Protein AF-B6IF47-F1 (afdb_monomer_lite)

Foldseek 3Di:
DDDDDDDDDDDDDDDDDDDDDDDDDDDDDDDDDDDDDDDDDDDDDDDDDDDDDDDDDDDDDDDDDDDDDDDDDDDDDDDDDDDDDDDDPVVVVVVVVVVVVVVVVVVVVVVVVVVVVVVVVVVVVVVVVVVVVVVVVVVVVVVVVVVVVVVVVVVVVVVVVVVVVVVVVVVVVVVVVVVVVVVVVVVVVVVVVVVVVVVVVVVVVVVVVVVVVVVVVVVVVVVVVVVVVVVVVVVVVVVVVVVVVVVVVVVVVVVVVVVVVVVVVPDDPQLQAFPVPRHGAAPDDQRFWFALVVPRDTHGNVVLVVQPVVDVQAGADPVPRDGRGADPVCGSVPTDTDCVSHD

Structure (mmCIF, N/CA/C/O backbone):
data_AF-B6IF47-F1
#
_entry.id   AF-B6IF47-F1
#
loop_
_atom_site.group_PDB
_atom_site.id
_atom_site.type_symbol
_atom_site.label_atom_id
_atom_site.label_alt_id
_atom_site.label_comp_id
_atom_site.label_asym_id
_atom_site.label_entity_id
_atom_site.label_seq_id
_atom_site.pdbx_PDB_ins_code
_atom_site.Cartn_x
_atom_site.Cartn_y
_atom_site.Cartn_z
_atom_site.occupancy
_atom_site.B_iso_or_equiv
_atom_site.auth_seq_id
_atom_site.auth_comp_id
_atom_site.auth_asym_id
_atom_site.auth_atom_id
_atom_site.pdbx_PDB_model_num
ATOM 1 N N . MET A 1 1 ? 48.044 26.653 37.318 1.00 39.12 1 MET A N 1
ATOM 2 C CA . MET A 1 1 ? 49.184 25.997 36.661 1.00 39.12 1 MET A CA 1
ATOM 3 C C . MET A 1 1 ? 49.222 24.564 37.139 1.00 39.12 1 MET A C 1
ATOM 5 O O . MET A 1 1 ? 48.978 24.328 38.313 1.00 39.12 1 MET A O 1
ATOM 9 N N . ASP A 1 2 ? 49.486 23.691 36.178 1.00 39.22 2 ASP A N 1
ATOM 10 C CA . ASP A 1 2 ? 49.939 22.307 36.291 1.00 39.22 2 ASP A CA 1
ATOM 11 C C . ASP A 1 2 ? 48.921 21.180 36.505 1.00 39.22 2 ASP A C 1
ATOM 13 O O . ASP A 1 2 ? 48.351 20.939 37.565 1.00 39.22 2 ASP A O 1
ATOM 17 N N . ALA A 1 3 ? 48.749 20.491 35.376 1.00 45.12 3 ALA A N 1
ATOM 18 C CA . ALA A 1 3 ? 48.206 19.168 35.162 1.00 45.12 3 ALA A CA 1
ATOM 19 C C . ALA A 1 3 ? 49.216 18.067 35.520 1.00 45.12 3 ALA A C 1
ATOM 21 O O . ALA A 1 3 ? 50.414 18.343 35.570 1.00 45.12 3 ALA A O 1
ATOM 22 N N . ARG A 1 4 ? 48.695 16.828 35.598 1.00 45.16 4 ARG A N 1
ATOM 23 C CA . ARG A 1 4 ? 49.310 15.483 35.435 1.00 45.16 4 ARG A CA 1
ATOM 24 C C . ARG A 1 4 ? 48.876 14.585 36.596 1.00 45.16 4 ARG A C 1
ATOM 26 O O . ARG A 1 4 ? 48.725 15.070 37.702 1.00 45.16 4 ARG A O 1
ATOM 33 N N . GLU A 1 5 ? 48.663 13.284 36.483 1.00 47.59 5 GLU A N 1
ATOM 34 C CA . GLU A 1 5 ? 48.773 12.262 35.438 1.00 47.59 5 GLU A CA 1
ATOM 35 C C . GLU A 1 5 ? 48.469 10.973 36.210 1.00 47.59 5 GLU A C 1
ATOM 37 O O . GLU A 1 5 ? 49.056 10.798 37.269 1.00 47.59 5 GLU A O 1
ATOM 42 N N . GLU A 1 6 ? 47.581 10.081 35.762 1.00 50.09 6 GLU A N 1
ATOM 43 C CA . GLU A 1 6 ? 47.666 8.683 36.214 1.00 50.09 6 GLU A CA 1
ATOM 44 C C . GLU A 1 6 ? 46.945 7.726 35.258 1.00 50.09 6 GLU A C 1
ATOM 46 O O . GLU A 1 6 ? 45.719 7.651 35.172 1.00 50.09 6 GLU A O 1
ATOM 51 N N . ARG A 1 7 ? 47.774 6.987 34.516 1.00 47.91 7 ARG A N 1
ATOM 52 C CA . ARG A 1 7 ? 47.440 5.754 33.806 1.00 47.91 7 ARG A CA 1
ATOM 53 C C . ARG A 1 7 ? 47.282 4.627 34.831 1.00 47.91 7 ARG A C 1
ATOM 55 O O . ARG A 1 7 ? 48.113 4.499 35.726 1.00 47.91 7 ARG A O 1
ATOM 62 N N . ARG A 1 8 ? 46.299 3.743 34.647 1.00 55.38 8 ARG A N 1
ATOM 63 C CA . ARG A 1 8 ? 46.311 2.403 35.256 1.00 55.38 8 ARG A CA 1
ATOM 64 C C . ARG A 1 8 ? 45.999 1.331 34.224 1.00 55.38 8 ARG A C 1
ATOM 66 O O . ARG A 1 8 ? 44.852 1.136 33.835 1.00 55.38 8 ARG A O 1
ATOM 73 N N . ASP A 1 9 ? 47.058 0.621 33.860 1.00 45.44 9 ASP A N 1
ATOM 74 C CA . ASP A 1 9 ? 47.038 -0.736 33.333 1.00 45.44 9 ASP A CA 1
ATOM 75 C C . ASP A 1 9 ? 46.436 -1.705 34.361 1.00 45.44 9 ASP A C 1
ATOM 77 O O . ASP A 1 9 ? 46.831 -1.697 35.530 1.00 45.44 9 ASP A O 1
ATOM 81 N N . ARG A 1 10 ? 45.552 -2.606 33.916 1.00 51.00 10 ARG A N 1
ATOM 82 C CA . ARG A 1 10 ? 45.395 -3.939 34.519 1.00 51.00 10 ARG A CA 1
ATOM 83 C C . ARG A 1 10 ? 45.115 -4.984 33.447 1.00 51.00 10 ARG A C 1
ATOM 85 O O . ARG A 1 10 ? 44.015 -5.106 32.920 1.00 51.00 10 ARG A O 1
ATOM 92 N N . SER A 1 11 ? 46.161 -5.747 33.177 1.00 43.97 11 SER A N 1
ATOM 93 C CA . SER A 1 11 ? 46.198 -6.969 32.387 1.00 43.97 11 SER A CA 1
ATOM 94 C C . SER A 1 11 ? 45.887 -8.191 33.260 1.00 43.97 11 SER A C 1
ATOM 96 O O . SER A 1 11 ? 46.286 -8.215 34.424 1.00 43.97 11 SER A O 1
ATOM 98 N N . ARG A 1 12 ? 45.357 -9.242 32.605 1.00 43.75 12 ARG A N 1
ATOM 99 C CA . ARG A 1 12 ? 45.337 -10.676 32.997 1.00 43.75 12 ARG A CA 1
ATOM 100 C C . ARG A 1 12 ? 44.365 -11.030 34.131 1.00 43.75 12 ARG A C 1
ATOM 102 O O . ARG A 1 12 ? 44.253 -10.303 35.101 1.00 43.75 12 ARG A O 1
ATOM 109 N N . SER A 1 13 ? 43.647 -12.149 34.154 1.00 41.50 13 SER A N 1
ATOM 110 C CA . SER A 1 13 ? 43.505 -13.410 33.388 1.00 41.50 13 SER A CA 1
ATOM 111 C C . SER A 1 13 ? 42.411 -14.182 34.184 1.00 41.50 13 SER A C 1
ATOM 113 O O . SER A 1 13 ? 42.261 -13.901 35.367 1.00 41.50 13 SER A O 1
ATOM 115 N N . ASN A 1 14 ? 41.605 -15.141 33.730 1.00 39.53 14 ASN A N 1
ATOM 116 C CA . ASN A 1 14 ? 41.878 -16.315 32.914 1.00 39.53 14 ASN A CA 1
ATOM 117 C C . ASN A 1 14 ? 40.563 -17.140 32.808 1.00 39.53 14 ASN A C 1
ATOM 119 O O . ASN A 1 14 ? 39.857 -17.202 33.810 1.00 39.53 14 ASN A O 1
ATOM 123 N N . SER A 1 15 ? 40.349 -17.845 31.678 1.00 38.22 15 SER A N 1
ATOM 124 C CA . SER A 1 15 ? 39.662 -19.165 31.507 1.00 38.22 15 SER A CA 1
ATOM 125 C C . SER A 1 15 ? 38.201 -19.363 32.003 1.00 38.22 15 SER A C 1
ATOM 127 O O . SER A 1 15 ? 37.848 -18.944 33.088 1.00 38.22 15 SER A O 1
ATOM 129 N N . SER A 1 16 ? 37.272 -20.051 31.322 1.00 40.72 16 SER A N 1
ATOM 130 C CA . SER A 1 16 ? 37.361 -21.118 30.308 1.00 40.72 16 SER A CA 1
ATOM 131 C C . SER A 1 16 ? 35.978 -21.439 29.692 1.00 40.72 16 SER A C 1
ATOM 133 O O . SER A 1 16 ? 34.982 -21.475 30.402 1.00 40.72 16 SER A O 1
ATOM 135 N N . ALA A 1 17 ? 35.996 -21.742 28.387 1.00 39.06 17 ALA A N 1
ATOM 136 C CA . ALA A 1 17 ? 35.256 -22.772 27.635 1.00 39.06 17 ALA A CA 1
ATOM 137 C C . ALA A 1 17 ? 33.734 -22.992 27.827 1.00 39.06 17 ALA A C 1
ATOM 139 O O . ALA A 1 17 ? 33.287 -23.554 28.819 1.00 39.06 17 ALA A O 1
ATOM 140 N N . SER A 1 18 ? 32.968 -22.789 26.747 1.00 43.28 18 SER A N 1
ATOM 141 C CA . SER A 1 18 ? 32.179 -23.874 26.132 1.00 43.28 18 SER A CA 1
ATOM 142 C C . SER A 1 18 ? 31.770 -23.519 24.698 1.00 43.28 18 SER A C 1
ATOM 144 O O . SER A 1 18 ? 31.431 -22.387 24.364 1.00 43.28 18 SER A O 1
ATOM 146 N N . SER A 1 19 ? 31.907 -24.518 23.838 1.00 40.78 19 SER A N 1
ATOM 147 C CA . SER A 1 19 ? 31.725 -24.531 22.394 1.00 40.78 19 SER A CA 1
ATOM 148 C C . SER A 1 19 ? 30.273 -24.850 22.027 1.00 40.78 19 SER A C 1
ATOM 150 O O . SER A 1 19 ? 29.745 -25.882 22.431 1.00 40.78 19 SER A O 1
ATOM 152 N N . GLY A 1 20 ? 29.646 -24.005 21.205 1.00 41.88 20 GLY A N 1
ATOM 153 C CA . GLY A 1 20 ? 28.340 -24.257 20.588 1.00 41.88 20 GLY A CA 1
ATOM 154 C C . GLY A 1 20 ? 28.419 -24.036 19.078 1.00 41.88 20 GLY A C 1
ATOM 155 O O . GLY A 1 20 ? 28.712 -22.933 18.628 1.00 41.88 20 GLY A O 1
ATOM 156 N N . ARG A 1 21 ? 28.218 -25.112 18.309 1.00 50.25 21 ARG A N 1
ATOM 157 C CA . ARG A 1 21 ? 28.203 -25.144 16.836 1.00 50.25 21 ARG A CA 1
ATOM 158 C C . ARG A 1 21 ? 27.038 -24.322 16.247 1.00 50.25 21 ARG A C 1
ATOM 160 O O . ARG A 1 21 ? 25.964 -24.319 16.845 1.00 50.25 21 ARG A O 1
ATOM 167 N N . PRO A 1 22 ? 27.195 -23.735 15.045 1.00 53.16 22 PRO A N 1
ATOM 168 C CA . PRO A 1 22 ? 26.087 -23.171 14.281 1.00 53.16 22 PRO A CA 1
ATOM 169 C C . PRO A 1 22 ? 25.309 -24.273 13.543 1.00 53.16 22 PRO A C 1
ATOM 171 O O . PRO A 1 22 ? 25.897 -25.143 12.898 1.00 53.16 22 PRO A O 1
ATOM 174 N N . GLY A 1 23 ? 23.982 -24.242 13.677 1.00 44.78 23 GLY A N 1
ATOM 175 C CA . GLY A 1 23 ? 23.053 -25.153 13.014 1.00 44.78 23 GLY A CA 1
ATOM 176 C C . GLY A 1 23 ? 22.900 -24.834 11.528 1.00 44.78 23 GLY A C 1
ATOM 177 O O . GLY A 1 23 ? 22.651 -23.690 11.151 1.00 44.78 23 GLY A O 1
ATOM 178 N N . ALA A 1 24 ? 23.060 -25.875 10.716 1.00 38.88 24 ALA A N 1
ATOM 179 C CA . ALA A 1 24 ? 22.684 -25.930 9.315 1.00 38.88 24 ALA A CA 1
ATOM 180 C C . ALA A 1 24 ? 21.152 -25.908 9.182 1.00 38.88 24 ALA A C 1
ATOM 182 O O . ALA A 1 24 ? 20.464 -26.593 9.938 1.00 38.88 24 ALA A O 1
ATOM 183 N N . TYR A 1 25 ? 20.637 -25.150 8.215 1.00 52.34 25 TYR A N 1
ATOM 184 C CA . TYR A 1 25 ? 19.272 -25.313 7.727 1.00 52.34 25 TYR A CA 1
ATOM 185 C C . TYR A 1 25 ? 19.336 -25.851 6.304 1.00 52.34 25 TYR A C 1
ATOM 187 O O . TYR A 1 25 ? 19.780 -25.173 5.377 1.00 52.34 25 TYR A O 1
ATOM 195 N N . ASP A 1 26 ? 18.928 -27.110 6.200 1.00 43.94 26 ASP A N 1
ATOM 196 C CA . ASP A 1 26 ? 18.702 -27.865 4.981 1.00 43.94 26 ASP A CA 1
ATOM 197 C C . ASP A 1 26 ? 17.613 -27.221 4.112 1.00 43.94 26 ASP A C 1
ATOM 199 O O . ASP A 1 26 ? 16.553 -26.818 4.594 1.00 43.94 26 ASP A O 1
ATOM 203 N N . SER A 1 27 ? 17.864 -27.183 2.804 1.00 52.25 27 SER A N 1
ATOM 204 C CA . SER A 1 27 ? 16.819 -27.041 1.786 1.00 52.25 27 SER A CA 1
ATOM 205 C C . SER A 1 27 ? 16.178 -28.403 1.506 1.00 52.25 27 SER A C 1
ATOM 207 O O . SER A 1 27 ? 16.899 -29.398 1.437 1.00 52.25 27 SER A O 1
ATOM 209 N N . PRO A 1 28 ? 14.864 -28.457 1.233 1.00 62.78 28 PRO A N 1
ATOM 210 C CA . PRO A 1 28 ? 14.323 -29.514 0.374 1.00 62.78 28 PRO A CA 1
ATOM 211 C C . PRO A 1 28 ? 13.304 -28.936 -0.652 1.00 62.78 28 PRO A C 1
ATOM 213 O O . PRO A 1 28 ? 13.087 -27.726 -0.688 1.00 62.78 28 PRO A O 1
ATOM 216 N N . PRO A 1 29 ? 12.751 -29.728 -1.590 1.00 55.75 29 PRO A N 1
ATOM 217 C CA . PRO A 1 29 ? 13.211 -29.764 -2.973 1.00 55.75 29 PRO A CA 1
ATOM 218 C C . PRO A 1 29 ? 12.171 -29.226 -3.971 1.00 55.75 29 PRO A C 1
ATOM 220 O O . PRO A 1 29 ? 10.980 -29.109 -3.687 1.00 55.75 29 PRO A O 1
ATOM 223 N N . ARG A 1 30 ? 12.642 -28.981 -5.201 1.00 47.00 30 ARG A N 1
ATOM 224 C CA . ARG A 1 30 ? 11.807 -28.845 -6.402 1.00 47.00 30 ARG A CA 1
ATOM 225 C C . ARG A 1 30 ? 10.907 -30.074 -6.554 1.00 47.00 30 ARG A C 1
ATOM 227 O O . ARG A 1 30 ? 11.407 -31.195 -6.585 1.00 47.00 30 ARG A O 1
ATOM 234 N N . SER A 1 31 ? 9.608 -29.847 -6.724 1.00 46.56 31 SER A N 1
ATOM 235 C CA . SER A 1 31 ? 8.683 -30.841 -7.265 1.00 46.56 31 SER A CA 1
ATOM 236 C C . SER A 1 31 ? 8.135 -30.352 -8.601 1.00 46.56 31 SER A C 1
ATOM 238 O O . SER A 1 31 ? 7.692 -29.215 -8.749 1.00 46.56 31 SER A O 1
ATOM 240 N N . HIS A 1 32 ? 8.265 -31.250 -9.571 1.00 38.03 32 HIS A N 1
ATOM 241 C CA . HIS A 1 32 ? 7.652 -31.236 -10.885 1.00 38.03 32 HIS A CA 1
ATOM 242 C C . HIS A 1 32 ? 6.134 -31.072 -10.787 1.00 38.03 32 HIS A C 1
ATOM 244 O O . HIS A 1 32 ? 5.487 -31.778 -10.014 1.00 38.03 32 HIS A O 1
ATOM 250 N N . VAL A 1 33 ? 5.573 -30.243 -11.664 1.00 44.03 33 VAL A N 1
ATOM 251 C CA . VAL A 1 33 ? 4.218 -30.447 -12.174 1.00 44.03 33 VAL A CA 1
ATOM 252 C C . VAL A 1 33 ? 4.335 -30.503 -13.689 1.00 44.03 33 VAL A C 1
ATOM 254 O O . VAL A 1 33 ? 4.783 -29.551 -14.322 1.00 44.03 33 VAL A O 1
ATOM 257 N N . ASN A 1 34 ? 4.001 -31.674 -14.220 1.00 35.72 34 ASN A N 1
ATOM 258 C CA . ASN A 1 34 ? 3.755 -31.914 -15.630 1.00 35.72 34 ASN A CA 1
ATOM 259 C C . ASN A 1 34 ? 2.401 -31.302 -15.998 1.00 35.72 34 ASN A C 1
ATOM 261 O O . ASN A 1 34 ? 1.418 -31.518 -15.288 1.00 35.72 34 ASN A O 1
ATOM 265 N N . SER A 1 35 ? 2.342 -30.637 -17.141 1.00 42.06 35 SER A N 1
ATOM 266 C CA . SER A 1 35 ? 1.140 -30.595 -17.967 1.00 42.06 35 SER A CA 1
ATOM 267 C C . SER A 1 35 ? 1.607 -30.643 -19.416 1.00 42.06 35 SER A C 1
ATOM 269 O O . SER A 1 35 ? 2.241 -29.709 -19.906 1.00 42.06 35 SER A O 1
ATOM 271 N N . GLU A 1 36 ? 1.390 -31.813 -20.002 1.00 37.44 36 GLU A N 1
ATOM 272 C CA . GLU A 1 36 ? 1.471 -32.125 -21.423 1.00 37.44 36 GLU A CA 1
ATOM 273 C C . GLU A 1 36 ? 0.338 -31.410 -22.187 1.00 37.44 36 GLU A C 1
ATOM 275 O O . GLU A 1 36 ? -0.661 -31.021 -21.578 1.00 37.44 36 GLU A O 1
ATOM 280 N N . ASP A 1 37 ? 0.528 -31.316 -23.509 1.00 37.12 37 ASP A N 1
ATOM 281 C CA . ASP A 1 37 ? -0.451 -31.023 -24.571 1.00 37.12 37 ASP A CA 1
ATOM 282 C C . ASP A 1 37 ? -0.951 -29.558 -24.634 1.00 37.12 37 ASP A C 1
ATOM 284 O O . ASP A 1 37 ? -1.463 -29.005 -23.673 1.00 37.12 37 ASP A O 1
ATOM 288 N N . GLU A 1 38 ? -0.779 -28.794 -25.718 1.00 42.50 38 GLU A N 1
ATOM 289 C CA . GLU A 1 38 ? -1.167 -29.105 -27.094 1.00 42.50 38 GLU A CA 1
ATOM 290 C C . GLU A 1 38 ? -0.183 -28.558 -28.143 1.00 42.50 38 GLU A C 1
ATOM 292 O O . GLU A 1 38 ? 0.418 -27.490 -28.014 1.00 42.50 38 GLU A O 1
ATOM 297 N N . ALA A 1 39 ? -0.056 -29.335 -29.214 1.00 38.78 39 ALA A N 1
ATOM 298 C CA . ALA A 1 39 ? 0.722 -29.057 -30.402 1.00 38.78 39 ALA A CA 1
ATOM 299 C C . ALA A 1 39 ? -0.162 -28.437 -31.492 1.00 38.78 39 ALA A C 1
ATOM 301 O O . ALA A 1 39 ? -1.140 -29.062 -31.882 1.00 38.78 39 ALA A O 1
ATOM 302 N N . GLU A 1 40 ? 0.253 -27.313 -32.082 1.00 48.56 40 GLU A N 1
ATOM 303 C CA . GLU A 1 40 ? -0.153 -26.925 -33.441 1.00 48.56 40 GLU A CA 1
ATOM 304 C C . GLU A 1 40 ? 1.047 -26.374 -34.231 1.00 48.56 40 GLU A C 1
ATOM 306 O O . GLU A 1 40 ? 1.391 -25.198 -34.228 1.00 48.56 40 GLU A O 1
ATOM 311 N N . ASN A 1 41 ? 1.729 -27.330 -34.856 1.00 40.19 41 ASN A N 1
ATOM 312 C CA . ASN A 1 41 ? 2.233 -27.331 -36.230 1.00 40.19 41 ASN A CA 1
ATOM 313 C C . ASN A 1 41 ? 1.848 -26.109 -37.102 1.00 40.19 41 ASN A C 1
ATOM 315 O O . ASN A 1 41 ? 0.715 -26.024 -37.566 1.00 40.19 41 ASN A O 1
ATOM 319 N N . TYR A 1 42 ? 2.828 -25.283 -37.475 1.00 44.50 42 TYR A N 1
ATOM 320 C CA . TYR A 1 42 ? 2.863 -24.650 -38.798 1.00 44.50 42 TYR A CA 1
ATOM 321 C C . TYR A 1 42 ? 4.282 -24.745 -39.362 1.00 44.50 42 TYR A C 1
ATOM 323 O O . TYR A 1 42 ? 5.229 -24.157 -38.846 1.00 44.50 42 TYR A O 1
ATOM 331 N N . ARG A 1 43 ? 4.392 -25.575 -40.401 1.00 43.28 43 ARG A N 1
ATOM 332 C CA . ARG A 1 43 ? 5.504 -25.646 -41.346 1.00 43.28 43 ARG A CA 1
ATOM 333 C C . ARG A 1 43 ? 5.401 -24.441 -42.274 1.00 43.28 43 ARG A C 1
ATOM 335 O O . ARG A 1 43 ? 4.301 -24.171 -42.753 1.00 43.28 43 ARG A O 1
ATOM 342 N N . ASP A 1 44 ? 6.521 -23.800 -42.571 1.00 50.50 44 ASP A N 1
ATOM 343 C CA . ASP A 1 44 ? 6.669 -23.058 -43.820 1.00 50.50 44 ASP A CA 1
ATOM 344 C C . ASP A 1 44 ? 8.117 -23.197 -44.298 1.00 50.50 44 ASP A C 1
ATOM 346 O O . ASP A 1 44 ? 9.028 -22.497 -43.854 1.00 50.50 44 ASP A O 1
ATOM 350 N N . ASP A 1 45 ? 8.312 -24.215 -45.134 1.00 41.84 45 ASP A N 1
ATOM 351 C CA . ASP A 1 45 ? 9.528 -24.472 -45.890 1.00 41.84 45 ASP A CA 1
ATOM 352 C C . ASP A 1 45 ? 9.440 -23.631 -47.173 1.00 41.84 45 ASP A C 1
ATOM 354 O O . ASP A 1 45 ? 8.738 -23.983 -48.120 1.00 41.84 45 ASP A O 1
ATOM 358 N N . GLY A 1 46 ? 10.119 -22.484 -47.174 1.00 44.97 46 GLY A N 1
ATOM 359 C CA . GLY A 1 46 ? 10.234 -21.577 -48.316 1.00 44.97 46 GLY A CA 1
ATOM 360 C C . GLY A 1 46 ? 11.616 -21.658 -48.953 1.00 44.97 46 GLY A C 1
ATOM 361 O O . GLY A 1 46 ? 12.439 -20.764 -48.783 1.00 44.97 46 GLY A O 1
ATOM 362 N N . GLU A 1 47 ? 11.851 -22.761 -49.654 1.00 42.44 47 GLU A N 1
ATOM 363 C CA . GLU A 1 47 ? 12.945 -23.005 -50.593 1.00 42.44 47 GLU A CA 1
ATOM 364 C C . GLU A 1 47 ? 12.874 -21.960 -51.727 1.00 42.44 47 GLU A C 1
ATOM 366 O O . GLU A 1 47 ? 11.845 -21.826 -52.392 1.00 42.44 47 GLU A O 1
ATOM 371 N N . TYR A 1 48 ? 13.939 -21.182 -51.938 1.00 51.62 48 TYR A N 1
ATOM 372 C CA . TYR A 1 48 ? 14.089 -20.357 -53.140 1.00 51.62 48 TYR A CA 1
ATOM 373 C C . TYR A 1 48 ? 15.479 -20.587 -53.723 1.00 51.62 48 TYR A C 1
ATOM 375 O O . TYR A 1 48 ? 16.434 -19.857 -53.452 1.00 51.62 48 TYR A O 1
ATOM 383 N N . ASP A 1 49 ? 15.563 -21.647 -54.521 1.00 40.59 49 ASP A N 1
ATOM 384 C CA . ASP A 1 49 ? 16.539 -21.759 -55.589 1.00 40.59 49 ASP A CA 1
ATOM 385 C C . ASP A 1 49 ? 16.236 -20.681 -56.637 1.00 40.59 49 ASP A C 1
ATOM 387 O O . ASP A 1 49 ? 15.099 -20.479 -57.075 1.00 40.59 49 ASP A O 1
ATOM 391 N N . SER A 1 50 ? 17.265 -19.955 -57.051 1.00 55.53 50 SER A N 1
ATOM 392 C CA . SER A 1 50 ? 17.234 -19.231 -58.314 1.00 55.53 50 SER A CA 1
ATOM 393 C C . SER A 1 50 ? 18.556 -19.441 -59.013 1.00 55.53 50 SER A C 1
ATOM 395 O O . SER A 1 50 ? 19.573 -18.821 -58.697 1.00 55.53 50 SER A O 1
ATOM 397 N N . ASP A 1 51 ? 18.468 -20.364 -59.963 1.00 37.72 51 ASP A N 1
ATOM 398 C CA . ASP A 1 51 ? 19.352 -20.541 -61.093 1.00 37.72 51 ASP A CA 1
ATOM 399 C C . ASP A 1 51 ? 19.656 -19.199 -61.768 1.00 37.72 51 ASP A C 1
ATOM 401 O O . ASP A 1 51 ? 18.784 -18.350 -61.978 1.00 37.72 51 ASP A O 1
ATOM 405 N N . GLY A 1 52 ? 20.919 -19.032 -62.132 1.00 40.72 52 GLY A N 1
ATOM 406 C CA . GLY A 1 52 ? 21.427 -17.866 -62.835 1.00 40.72 52 GLY A CA 1
ATOM 407 C C . GLY A 1 52 ? 22.703 -18.214 -63.581 1.00 40.72 52 GLY A C 1
ATOM 408 O O . GLY A 1 52 ? 23.742 -17.603 -63.349 1.00 40.72 52 GLY A O 1
ATOM 409 N N . ASP A 1 53 ? 22.612 -19.229 -64.440 1.00 38.03 53 ASP A N 1
ATOM 410 C CA . ASP A 1 53 ? 23.541 -19.478 -65.537 1.00 38.03 53 ASP A CA 1
ATOM 411 C C . ASP A 1 53 ? 23.644 -18.235 -66.427 1.00 38.03 53 ASP A C 1
ATOM 413 O O . ASP A 1 53 ? 22.631 -17.778 -66.959 1.00 38.03 53 ASP A O 1
ATOM 417 N N . THR A 1 54 ? 24.851 -17.716 -66.669 1.00 45.88 54 THR A N 1
ATOM 418 C CA . THR A 1 54 ? 25.176 -17.085 -67.960 1.00 45.88 54 THR A CA 1
ATOM 419 C C . THR A 1 54 ? 26.693 -17.110 -68.210 1.00 45.88 54 THR A C 1
ATOM 421 O O . THR A 1 54 ? 27.448 -16.389 -67.565 1.00 45.88 54 THR A O 1
ATOM 424 N N . GLU A 1 55 ? 27.096 -18.001 -69.128 1.00 43.53 55 GLU A N 1
ATOM 425 C CA . GLU A 1 55 ? 28.075 -17.801 -70.222 1.00 43.53 55 GLU A CA 1
ATOM 426 C C . GLU A 1 55 ? 29.474 -17.284 -69.809 1.00 43.53 55 GLU A C 1
ATOM 428 O O . GLU A 1 55 ? 29.679 -16.117 -69.504 1.00 43.53 55 GLU A O 1
ATOM 433 N N . VAL A 1 56 ? 30.506 -18.126 -69.661 1.00 41.91 56 VAL A N 1
ATOM 434 C CA . VAL A 1 56 ? 31.316 -18.766 -70.725 1.00 41.91 56 VAL A CA 1
ATOM 435 C C . VAL A 1 56 ? 31.473 -17.900 -71.981 1.00 41.91 56 VAL A C 1
ATOM 437 O O . VAL A 1 56 ? 30.731 -18.062 -72.940 1.00 41.91 56 VAL A O 1
ATOM 440 N N . GLU A 1 57 ? 32.518 -17.071 -72.015 1.00 42.03 57 GLU A N 1
ATOM 441 C CA . GLU A 1 57 ? 33.175 -16.694 -73.271 1.00 42.03 57 GLU A CA 1
ATOM 442 C C . GLU A 1 57 ? 34.623 -17.197 -73.263 1.00 42.03 57 GLU A C 1
ATOM 444 O O . GLU A 1 57 ? 35.564 -16.550 -72.803 1.00 42.03 57 GLU A O 1
ATOM 449 N N . ASP A 1 58 ? 34.743 -18.424 -73.761 1.00 41.47 58 ASP A N 1
ATOM 450 C CA . ASP A 1 58 ? 35.908 -18.974 -74.439 1.00 41.47 58 ASP A CA 1
ATOM 451 C C . ASP A 1 58 ? 36.027 -18.277 -75.802 1.00 41.47 58 ASP A C 1
ATOM 453 O O . ASP A 1 58 ? 35.101 -18.328 -76.608 1.00 41.47 58 ASP A O 1
ATOM 457 N N . ASN A 1 59 ? 37.143 -17.597 -76.054 1.00 42.12 59 ASN A N 1
ATOM 458 C CA . ASN A 1 59 ? 37.479 -17.078 -77.376 1.00 42.12 59 ASN A CA 1
ATOM 459 C C . ASN A 1 59 ? 38.952 -17.363 -77.669 1.00 42.12 59 ASN A C 1
ATOM 461 O O . ASN A 1 59 ? 39.837 -16.524 -77.501 1.00 42.12 59 ASN A O 1
ATOM 465 N N . GLY A 1 60 ? 39.156 -18.614 -78.078 1.00 33.97 60 GLY A N 1
ATOM 466 C CA . GLY A 1 60 ? 40.064 -19.084 -79.118 1.00 33.97 60 GLY A CA 1
ATOM 467 C C . GLY A 1 60 ? 40.981 -18.068 -79.803 1.00 33.97 60 GLY A C 1
ATOM 468 O O . GLY A 1 60 ? 40.554 -17.097 -80.431 1.00 33.97 60 GLY A O 1
ATOM 469 N N . GLU A 1 61 ? 42.264 -18.425 -79.793 1.00 42.94 61 GLU A N 1
ATOM 470 C CA . GLU A 1 61 ? 43.223 -18.113 -80.850 1.00 42.94 61 GLU A CA 1
ATOM 471 C C . GLU A 1 61 ? 42.639 -18.391 -82.248 1.00 42.94 61 GLU A C 1
ATOM 473 O O . GLU A 1 61 ? 41.855 -19.326 -82.444 1.00 42.94 61 GLU A O 1
ATOM 478 N N . PRO A 1 62 ? 43.135 -17.670 -83.264 1.00 49.97 62 PRO A N 1
ATOM 479 C CA . PRO A 1 62 ? 43.572 -18.409 -84.435 1.00 49.97 62 PRO A CA 1
ATOM 480 C C . PRO A 1 62 ? 44.990 -18.038 -84.867 1.00 49.97 62 PRO A C 1
ATOM 482 O O . PRO A 1 62 ? 45.322 -16.882 -85.142 1.00 49.97 62 PRO A O 1
ATOM 485 N N . ASP A 1 63 ? 45.785 -19.095 -85.018 1.00 35.75 63 ASP A N 1
ATOM 486 C CA . ASP A 1 63 ? 46.925 -19.185 -85.918 1.00 35.75 63 ASP A CA 1
ATOM 487 C C . ASP A 1 63 ? 46.601 -18.582 -87.296 1.00 35.75 63 ASP A C 1
ATOM 489 O O . ASP A 1 63 ? 45.639 -18.954 -87.969 1.00 35.75 63 ASP A O 1
ATOM 493 N N . GLY A 1 64 ? 47.462 -17.669 -87.743 1.00 36.16 64 GLY A N 1
ATOM 494 C CA . GLY A 1 64 ? 47.338 -16.950 -89.010 1.00 36.16 64 GLY A CA 1
ATOM 495 C C . GLY A 1 64 ? 48.689 -16.761 -89.685 1.00 36.16 64 GLY A C 1
ATOM 496 O O . GLY A 1 64 ? 49.126 -15.647 -89.956 1.00 36.16 64 GLY A O 1
ATOM 497 N N . ASN A 1 65 ? 49.365 -17.879 -89.921 1.00 34.66 65 ASN A N 1
ATOM 498 C CA . ASN A 1 65 ? 50.589 -18.018 -90.696 1.00 34.66 65 ASN A CA 1
ATOM 499 C C . ASN A 1 65 ? 50.384 -17.456 -92.127 1.00 34.66 65 ASN A C 1
ATOM 501 O O . ASN A 1 65 ? 49.699 -18.079 -92.937 1.00 34.66 65 ASN A O 1
ATOM 505 N N . ILE A 1 66 ? 50.977 -16.303 -92.474 1.00 37.75 66 ILE A N 1
ATOM 506 C CA . ILE A 1 66 ? 51.132 -15.876 -93.879 1.00 37.75 66 ILE A CA 1
ATOM 507 C C . ILE A 1 66 ? 52.610 -15.895 -94.247 1.00 37.75 66 ILE A C 1
ATOM 509 O O . ILE A 1 66 ? 53.418 -15.048 -93.872 1.00 37.75 66 ILE A O 1
ATOM 513 N N . VAL A 1 67 ? 52.918 -16.918 -95.028 1.00 35.81 67 VAL A N 1
ATOM 514 C CA . VAL A 1 67 ? 54.195 -17.220 -95.647 1.00 35.81 67 VAL A CA 1
ATOM 515 C C . VAL A 1 67 ? 54.274 -16.549 -97.026 1.00 35.81 67 VAL A C 1
ATOM 517 O O . VAL A 1 67 ? 53.378 -16.696 -97.850 1.00 35.81 67 VAL A O 1
ATOM 520 N N . ASN A 1 68 ? 55.434 -15.937 -97.285 1.00 33.16 68 ASN A N 1
ATOM 521 C CA . ASN A 1 68 ? 56.070 -15.669 -98.581 1.00 33.16 68 ASN A CA 1
ATOM 522 C C . ASN A 1 68 ? 55.476 -14.613 -99.547 1.00 33.16 68 ASN A C 1
ATOM 524 O O . ASN A 1 68 ? 54.337 -14.682 -99.990 1.00 33.16 68 ASN A O 1
ATOM 528 N N . ARG A 1 69 ? 56.400 -13.806 -100.101 1.00 29.95 69 ARG A N 1
ATOM 529 C CA . ARG A 1 69 ? 56.877 -13.922 -101.505 1.00 29.95 69 ARG A CA 1
ATOM 530 C C . ARG A 1 69 ? 56.831 -12.621 -102.308 1.00 29.95 69 ARG A C 1
ATOM 532 O O . ARG A 1 69 ? 55.923 -12.472 -103.101 1.00 29.95 69 ARG A O 1
ATOM 539 N N . TRP A 1 70 ? 57.885 -11.804 -102.293 1.00 30.78 70 TRP A N 1
ATOM 540 C CA . TRP A 1 70 ? 58.340 -11.126 -103.523 1.00 30.78 70 TRP A CA 1
ATOM 541 C C . TRP A 1 70 ? 59.867 -11.201 -103.588 1.00 30.78 70 TRP A C 1
ATOM 543 O O . TRP A 1 70 ? 60.595 -10.449 -102.946 1.00 30.78 70 TRP A O 1
ATOM 553 N N . ALA A 1 71 ? 60.332 -12.199 -104.334 1.00 34.59 71 ALA A N 1
ATOM 554 C CA . ALA A 1 71 ? 61.709 -12.352 -104.756 1.00 34.59 71 ALA A CA 1
ATOM 555 C C . ALA A 1 71 ? 61.945 -11.528 -106.032 1.00 34.59 71 ALA A C 1
ATOM 557 O O . ALA A 1 71 ? 61.110 -11.541 -106.929 1.00 34.59 71 ALA A O 1
ATOM 558 N N . VAL A 1 72 ? 63.111 -10.876 -106.078 1.00 37.38 72 VAL A N 1
ATOM 559 C CA . VAL A 1 72 ? 64.078 -10.864 -107.192 1.00 37.38 72 VAL A CA 1
ATOM 560 C C . VAL A 1 72 ? 63.544 -10.590 -108.606 1.00 37.38 72 VAL A C 1
ATOM 562 O O . VAL A 1 72 ? 62.903 -11.449 -109.193 1.00 37.38 72 VAL A O 1
ATOM 565 N N . PHE A 1 73 ? 64.026 -9.509 -109.237 1.00 31.53 73 PHE A N 1
ATOM 566 C CA . PHE A 1 73 ? 64.467 -9.570 -110.640 1.00 31.53 73 PHE A CA 1
ATOM 567 C C . PHE A 1 73 ? 65.611 -8.578 -110.943 1.00 31.53 73 PHE A C 1
ATOM 569 O O . PHE A 1 73 ? 65.433 -7.365 -110.915 1.00 31.53 73 PHE A O 1
ATOM 576 N N . ASN A 1 74 ? 66.794 -9.165 -111.168 1.00 34.41 74 ASN A N 1
ATOM 577 C CA . ASN A 1 74 ? 67.871 -8.867 -112.131 1.00 34.41 74 ASN A CA 1
ATOM 578 C C . ASN A 1 74 ? 68.016 -7.425 -112.661 1.00 34.41 74 ASN A C 1
ATOM 580 O O . ASN A 1 74 ? 67.127 -6.883 -113.300 1.00 34.41 74 ASN A O 1
ATOM 584 N N . ALA A 1 75 ? 69.143 -6.749 -112.422 1.00 34.06 75 ALA A N 1
ATOM 585 C CA . ALA A 1 75 ? 70.426 -6.939 -113.117 1.00 34.06 75 ALA A CA 1
ATOM 586 C C . ALA A 1 75 ? 70.328 -6.786 -114.646 1.00 34.06 75 ALA A C 1
ATOM 588 O O . ALA A 1 75 ? 69.862 -7.695 -115.322 1.00 34.06 75 ALA A O 1
ATOM 589 N N . MET A 1 76 ? 70.900 -5.706 -115.192 1.00 30.77 76 MET A N 1
ATOM 590 C CA . MET A 1 76 ? 71.830 -5.826 -116.319 1.00 30.77 76 MET A CA 1
ATOM 591 C C . MET A 1 76 ? 72.786 -4.618 -116.432 1.00 30.77 76 MET A C 1
ATOM 593 O O . MET A 1 76 ? 72.402 -3.496 -116.100 1.00 30.77 76 MET A O 1
ATOM 597 N N . PRO A 1 77 ? 74.037 -4.848 -116.882 1.00 41.69 77 PRO A N 1
ATOM 598 C CA . PRO A 1 77 ? 75.110 -3.861 -116.950 1.00 41.69 77 PRO A CA 1
ATOM 599 C C . PRO A 1 77 ? 75.210 -3.227 -118.346 1.00 41.69 77 PRO A C 1
ATOM 601 O O . PRO A 1 77 ? 75.062 -3.913 -119.356 1.00 41.69 77 PRO A O 1
ATOM 604 N N . VAL A 1 78 ? 75.561 -1.940 -118.431 1.00 38.97 78 VAL A N 1
ATOM 605 C CA . VAL A 1 78 ? 75.928 -1.305 -119.707 1.00 38.97 78 VAL A CA 1
ATOM 606 C C . VAL A 1 78 ? 77.322 -0.688 -119.611 1.00 38.97 78 VAL A C 1
ATOM 608 O O . VAL A 1 78 ? 77.559 0.288 -118.911 1.00 38.97 78 VAL A O 1
ATOM 611 N N . ARG A 1 79 ? 78.227 -1.377 -120.314 1.00 39.50 79 ARG A N 1
ATOM 612 C CA . ARG A 1 79 ? 79.438 -0.960 -121.038 1.00 39.50 79 ARG A CA 1
ATOM 613 C C . ARG A 1 79 ? 80.167 0.335 -120.646 1.00 39.50 79 ARG A C 1
ATOM 615 O O . ARG A 1 79 ? 79.672 1.442 -120.811 1.00 39.50 79 ARG A O 1
ATOM 622 N N . ARG A 1 80 ? 81.458 0.116 -120.349 1.00 36.41 80 ARG A N 1
ATOM 623 C CA . ARG A 1 80 ? 82.608 0.998 -120.610 1.00 36.41 80 ARG A CA 1
ATOM 624 C C . ARG A 1 80 ? 82.447 1.825 -121.890 1.00 36.41 80 ARG A C 1
ATOM 626 O O . ARG A 1 80 ? 82.272 1.258 -122.968 1.00 36.41 80 ARG A O 1
ATOM 633 N N . GLN A 1 81 ? 82.702 3.119 -121.758 1.00 38.78 81 GLN A N 1
ATOM 634 C CA . GLN A 1 81 ? 83.365 3.917 -122.781 1.00 38.78 81 GLN A CA 1
ATOM 635 C C . GLN A 1 81 ? 84.489 4.690 -122.088 1.00 38.78 81 GLN A C 1
ATOM 637 O O . GLN A 1 81 ? 84.264 5.371 -121.088 1.00 38.78 81 GLN A O 1
ATOM 642 N N . GLU A 1 82 ? 85.707 4.446 -122.559 1.00 38.50 82 GLU A N 1
ATOM 643 C CA . GLU A 1 82 ? 86.926 5.125 -122.142 1.00 38.50 82 GLU A CA 1
ATOM 644 C C . GLU A 1 82 ? 87.010 6.521 -122.771 1.00 38.50 82 GLU A C 1
ATOM 646 O O . GLU A 1 82 ? 86.310 6.839 -123.732 1.00 38.50 82 GLU A O 1
ATOM 651 N N . ASP A 1 83 ? 87.929 7.295 -122.201 1.00 31.92 83 ASP A N 1
ATOM 652 C CA . ASP A 1 83 ? 88.535 8.512 -122.728 1.00 31.92 83 ASP A CA 1
ATOM 653 C C . ASP A 1 83 ? 87.723 9.801 -122.655 1.00 31.92 83 ASP A C 1
ATOM 655 O O . ASP A 1 83 ? 86.983 10.180 -123.557 1.00 31.92 83 ASP A O 1
ATOM 659 N N . SER A 1 84 ? 88.007 10.595 -121.620 1.00 38.28 84 SER A N 1
ATOM 660 C CA . SER A 1 84 ? 88.823 11.805 -121.812 1.00 38.28 84 SER A CA 1
ATOM 661 C C . SER A 1 84 ? 89.129 12.482 -120.472 1.00 38.28 84 SER A C 1
ATOM 663 O O . SER A 1 84 ? 88.260 12.760 -119.651 1.00 38.28 84 SER A O 1
ATOM 665 N N . ASN A 1 85 ? 90.415 12.739 -120.249 1.00 48.28 85 ASN A N 1
ATOM 666 C CA . ASN A 1 85 ? 90.946 13.537 -119.152 1.00 48.28 85 ASN A CA 1
ATOM 667 C C . ASN A 1 85 ? 90.766 15.031 -119.481 1.00 48.28 85 ASN A C 1
ATOM 669 O O . ASN A 1 85 ? 91.296 15.479 -120.501 1.00 48.28 85 ASN A O 1
ATOM 673 N N . PRO A 1 86 ? 90.135 15.829 -118.600 1.00 44.34 86 PRO A N 1
ATOM 674 C CA . PRO A 1 86 ? 90.556 17.210 -118.475 1.00 44.34 86 PRO A CA 1
ATOM 675 C C . PRO A 1 86 ? 90.886 17.563 -117.024 1.00 44.34 86 PRO A C 1
ATOM 677 O O . PRO A 1 86 ? 90.060 17.497 -116.119 1.00 44.34 86 PRO A O 1
ATOM 680 N N . ARG A 1 87 ? 92.134 18.014 -116.868 1.00 39.56 87 ARG A N 1
ATOM 681 C CA . ARG A 1 87 ? 92.566 19.138 -116.028 1.00 39.56 87 ARG A CA 1
ATOM 682 C C . ARG A 1 87 ? 91.860 19.254 -114.675 1.00 39.56 87 ARG A C 1
ATOM 684 O O . ARG A 1 87 ? 90.797 19.852 -114.544 1.00 39.56 87 ARG A O 1
ATOM 6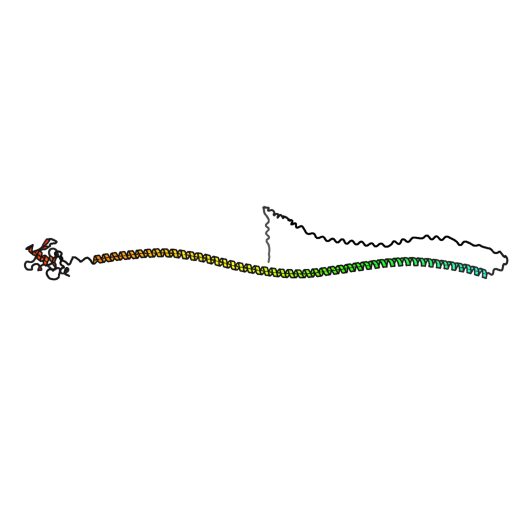91 N N . ILE A 1 88 ? 92.574 18.783 -113.652 1.00 46.41 88 ILE A N 1
ATOM 692 C CA . ILE A 1 88 ? 92.347 19.052 -112.230 1.00 46.41 88 ILE A CA 1
ATOM 693 C C . ILE A 1 88 ? 92.193 20.566 -112.019 1.00 46.41 88 ILE A C 1
ATOM 695 O O . ILE A 1 88 ? 93.168 21.305 -111.887 1.00 46.41 88 ILE A O 1
ATOM 699 N N . ASN A 1 89 ? 90.941 21.014 -111.980 1.00 43.94 89 ASN A N 1
ATOM 700 C CA . ASN A 1 89 ? 90.552 22.316 -111.473 1.00 43.94 89 ASN A CA 1
ATOM 701 C C . ASN A 1 89 ? 90.482 22.166 -109.945 1.00 43.94 89 ASN A C 1
ATOM 703 O O . ASN A 1 89 ? 89.605 21.468 -109.427 1.00 43.94 89 ASN A O 1
ATOM 707 N N . ARG A 1 90 ? 91.458 22.724 -109.213 1.00 47.84 90 ARG A N 1
ATOM 708 C CA . ARG A 1 90 ? 91.581 22.572 -107.745 1.00 47.84 90 ARG A CA 1
ATOM 709 C C . ARG A 1 90 ? 90.306 22.991 -106.987 1.00 47.84 90 ARG A C 1
ATOM 711 O O . ARG A 1 90 ? 90.059 22.454 -105.915 1.00 47.84 90 ARG A O 1
ATOM 718 N N . SER A 1 91 ? 89.456 23.838 -107.572 1.00 51.62 91 SER A N 1
ATOM 719 C CA . SER A 1 91 ? 88.145 24.236 -107.033 1.00 51.62 91 SER A CA 1
ATOM 720 C C . SER A 1 91 ? 87.134 23.079 -106.926 1.00 51.62 91 SER A C 1
ATOM 722 O O . SER A 1 91 ? 86.595 22.841 -105.849 1.00 51.62 91 SER A O 1
ATOM 724 N N . ALA A 1 92 ? 86.957 22.268 -107.976 1.00 51.78 92 ALA A N 1
ATOM 725 C CA . ALA A 1 92 ? 85.947 21.194 -108.027 1.00 51.78 92 ALA A CA 1
ATOM 726 C C . ALA A 1 92 ? 86.307 19.928 -107.211 1.00 51.78 92 ALA A C 1
ATOM 728 O O . ALA A 1 92 ? 85.475 19.042 -106.993 1.00 51.78 92 ALA A O 1
ATOM 729 N N . SER A 1 93 ? 87.571 19.795 -106.794 1.00 54.16 93 SER A N 1
ATOM 730 C CA . SER A 1 93 ? 88.021 18.735 -105.870 1.00 54.16 93 SER A CA 1
ATOM 731 C C . SER A 1 93 ? 87.890 19.162 -104.406 1.00 54.16 93 SER A C 1
ATOM 733 O O . SER A 1 93 ? 87.663 18.319 -103.540 1.00 54.16 93 SER A O 1
ATOM 735 N N . GLN A 1 94 ? 87.988 20.466 -104.140 1.00 57.00 94 GLN A N 1
ATOM 736 C CA . GLN A 1 94 ? 87.833 21.055 -102.814 1.00 57.00 94 GLN A CA 1
ATOM 737 C C . GLN A 1 94 ? 86.352 21.165 -102.416 1.00 57.00 94 GLN A C 1
ATOM 739 O O . GLN A 1 94 ? 86.005 20.831 -101.287 1.00 57.00 94 GLN A O 1
ATOM 744 N N . GLU A 1 95 ? 85.464 21.481 -103.364 1.00 59.75 95 GLU A N 1
ATOM 745 C CA . GLU A 1 95 ? 84.003 21.405 -103.186 1.00 59.75 95 GLU A CA 1
ATOM 746 C C . GLU A 1 95 ? 83.536 19.984 -102.837 1.00 59.75 95 GLU A C 1
ATOM 748 O O . GLU A 1 95 ? 82.878 19.785 -101.822 1.00 59.75 95 GLU A O 1
ATOM 753 N N . ARG A 1 96 ? 83.999 18.955 -103.563 1.00 61.09 96 ARG A N 1
ATOM 754 C CA . ARG A 1 96 ? 83.670 17.548 -103.252 1.00 61.09 96 ARG A CA 1
ATOM 755 C C . ARG A 1 96 ? 84.176 17.074 -101.887 1.00 61.09 96 ARG A C 1
ATOM 757 O O . ARG A 1 96 ? 83.607 16.144 -101.310 1.00 61.09 96 ARG A O 1
ATOM 764 N N . LEU A 1 97 ? 85.270 17.646 -101.384 1.00 64.50 97 LEU A N 1
ATOM 765 C CA . LEU A 1 97 ? 85.781 17.345 -100.046 1.00 64.50 97 LEU A CA 1
ATOM 766 C C . LEU A 1 97 ? 84.923 18.029 -98.969 1.00 64.50 97 LEU A C 1
ATOM 768 O O . LEU A 1 97 ? 84.574 17.389 -97.974 1.00 64.50 97 LEU A O 1
ATOM 772 N N . ASN A 1 98 ? 84.533 19.285 -99.207 1.00 71.75 98 ASN A N 1
ATOM 773 C CA . ASN A 1 98 ? 83.616 20.042 -98.356 1.00 71.75 98 ASN A CA 1
ATOM 774 C C . ASN A 1 98 ? 82.233 19.378 -98.285 1.00 71.75 98 ASN A C 1
ATOM 776 O O . ASN A 1 98 ? 81.697 19.224 -97.190 1.00 71.75 98 ASN A O 1
ATOM 780 N N . ASP A 1 99 ? 81.713 18.865 -99.401 1.00 73.56 99 ASP A N 1
ATOM 781 C CA . ASP A 1 99 ? 80.451 18.119 -99.440 1.00 73.56 99 ASP A CA 1
ATOM 782 C C . ASP A 1 99 ? 80.521 16.833 -98.611 1.00 73.56 99 ASP A C 1
ATOM 784 O O . ASP A 1 99 ? 79.605 16.512 -97.858 1.00 73.56 99 ASP A O 1
ATOM 788 N N . LYS A 1 100 ? 81.635 16.092 -98.676 1.00 76.88 100 LYS A N 1
ATOM 789 C CA . LYS A 1 100 ? 81.830 14.878 -97.862 1.00 76.88 100 LYS A CA 1
ATOM 790 C C . LYS A 1 100 ? 81.919 15.183 -96.365 1.00 76.88 100 LYS A C 1
ATOM 792 O O . LYS A 1 100 ? 81.403 14.407 -95.558 1.00 76.88 100 LYS A O 1
ATOM 797 N N . LEU A 1 101 ? 82.566 16.287 -95.990 1.00 80.62 101 LEU A N 1
ATOM 798 C CA . LEU A 1 101 ? 82.624 16.775 -94.608 1.00 80.62 101 LEU A CA 1
ATOM 799 C C . LEU A 1 101 ? 81.239 17.220 -94.120 1.00 80.62 101 LEU A C 1
ATOM 801 O O . LEU A 1 101 ? 80.827 16.815 -93.032 1.00 80.62 101 LEU A O 1
ATOM 805 N N . MET A 1 102 ? 80.491 17.946 -94.954 1.00 85.31 102 MET A N 1
ATOM 806 C CA . MET A 1 102 ? 79.111 18.354 -94.685 1.00 85.31 102 MET A CA 1
ATOM 807 C C . MET A 1 102 ? 78.192 17.137 -94.512 1.00 85.31 102 MET A C 1
ATOM 809 O O . MET A 1 102 ? 77.478 17.038 -93.520 1.00 85.31 102 MET A O 1
ATOM 813 N N . ILE A 1 103 ? 78.269 16.144 -95.403 1.00 86.44 103 ILE A N 1
ATOM 814 C CA . ILE A 1 103 ? 77.503 14.891 -95.300 1.00 86.44 103 ILE A CA 1
ATOM 815 C C . ILE A 1 103 ? 77.864 14.124 -94.020 1.00 86.44 103 ILE A C 1
ATOM 817 O O . ILE A 1 103 ? 76.983 13.554 -93.377 1.00 86.44 103 ILE A O 1
ATOM 821 N N . ARG A 1 104 ? 79.143 14.093 -93.616 1.00 85.56 104 ARG A N 1
ATOM 822 C CA . ARG A 1 104 ? 79.559 13.458 -92.353 1.00 85.56 104 ARG A CA 1
ATOM 823 C C . ARG A 1 104 ? 78.967 14.185 -91.143 1.00 85.56 104 ARG A C 1
ATOM 825 O O . ARG A 1 104 ? 78.472 13.507 -90.246 1.00 85.56 104 ARG A O 1
ATOM 832 N N . HIS A 1 105 ? 78.997 15.517 -91.135 1.00 91.25 105 HIS A N 1
ATOM 833 C CA . HIS A 1 105 ? 78.389 16.330 -90.082 1.00 91.25 105 HIS A CA 1
ATOM 834 C C . HIS A 1 105 ? 76.874 16.103 -90.010 1.00 91.25 105 HIS A C 1
ATOM 836 O O . HIS A 1 105 ? 76.359 15.767 -88.950 1.00 91.25 105 HIS A O 1
ATOM 842 N N . LEU A 1 106 ? 76.176 16.165 -91.149 1.00 91.62 106 LEU A N 1
ATOM 843 C CA . LEU A 1 106 ? 74.739 15.890 -91.238 1.00 91.62 106 LEU A CA 1
ATOM 844 C C . LEU A 1 106 ? 74.391 14.482 -90.738 1.00 91.62 106 LEU A C 1
ATOM 846 O O . LEU A 1 106 ? 73.444 14.322 -89.978 1.00 91.62 106 LEU A O 1
ATOM 850 N N . ARG A 1 107 ? 75.174 13.456 -91.098 1.00 91.62 107 ARG A N 1
ATOM 851 C CA . ARG A 1 107 ? 74.980 12.089 -90.583 1.00 91.62 107 ARG A CA 1
ATOM 852 C C . ARG A 1 107 ? 75.158 12.005 -89.070 1.00 91.62 107 ARG A C 1
ATOM 854 O O . ARG A 1 107 ? 74.437 11.246 -88.433 1.00 91.62 107 ARG A O 1
ATOM 861 N N . GLU A 1 108 ? 76.116 12.731 -88.499 1.00 93.38 108 GLU A N 1
ATOM 862 C CA . GLU A 1 108 ? 76.317 12.728 -87.050 1.00 93.38 108 GLU A CA 1
ATOM 863 C C . GLU A 1 108 ? 75.214 13.490 -86.314 1.00 93.38 108 GLU A C 1
ATOM 865 O O . GLU A 1 108 ? 74.724 13.003 -85.299 1.00 93.38 108 GLU A O 1
ATOM 870 N N . GLU A 1 109 ? 74.748 14.613 -86.858 1.00 94.56 109 GLU A N 1
ATOM 871 C CA . GLU A 1 109 ? 73.581 15.316 -86.323 1.00 94.56 109 GLU A CA 1
ATOM 872 C C . GLU A 1 109 ? 72.323 14.445 -86.398 1.00 94.56 109 GLU A C 1
ATOM 874 O O . GLU A 1 109 ? 71.626 14.329 -85.398 1.00 94.56 109 GLU A O 1
ATOM 879 N N . ILE A 1 110 ? 72.098 13.713 -87.497 1.00 94.69 110 ILE A N 1
ATOM 880 C CA . ILE A 1 110 ? 71.007 12.727 -87.602 1.00 94.69 110 ILE A CA 1
ATOM 881 C C . ILE A 1 110 ? 71.127 11.631 -86.529 1.00 94.69 110 ILE A C 1
ATOM 883 O O . ILE A 1 110 ? 70.128 11.217 -85.947 1.00 94.69 110 ILE A O 1
ATOM 887 N N . ARG A 1 111 ? 72.337 11.141 -86.224 1.00 95.06 111 ARG A N 1
ATOM 888 C CA . ARG A 1 111 ? 72.522 10.150 -85.146 1.00 95.06 111 ARG A CA 1
ATOM 889 C C . ARG A 1 111 ? 72.257 10.743 -83.769 1.00 95.06 111 ARG A C 1
ATOM 891 O O . ARG A 1 111 ? 71.672 10.068 -82.926 1.00 95.06 111 ARG A O 1
ATOM 898 N N . LYS A 1 112 ? 72.697 11.978 -83.516 1.00 96.44 112 LYS A N 1
ATOM 899 C CA . LYS A 1 112 ? 72.432 12.674 -82.251 1.00 96.44 112 LYS A CA 1
ATOM 900 C C . LYS A 1 112 ? 70.944 12.940 -82.068 1.00 96.44 112 LYS A C 1
ATOM 902 O O . LYS A 1 112 ? 70.436 12.678 -80.984 1.00 96.44 112 LYS A O 1
ATOM 907 N N . THR A 1 113 ? 70.254 13.423 -83.099 1.00 95.38 113 THR A N 1
ATOM 908 C CA . THR A 1 113 ? 68.805 13.643 -83.041 1.00 95.38 113 THR A CA 1
ATOM 909 C C . THR A 1 113 ? 68.065 12.328 -82.866 1.00 95.38 113 THR A C 1
ATOM 911 O O . THR A 1 113 ? 67.176 12.274 -82.028 1.00 95.38 113 THR A O 1
ATOM 914 N N . LYS A 1 114 ? 68.491 11.248 -83.535 1.00 96.19 114 LYS A N 1
ATOM 915 C CA . LYS A 1 114 ? 67.939 9.908 -83.309 1.00 96.19 114 LYS A CA 1
ATOM 916 C C . LYS A 1 114 ? 68.098 9.451 -81.855 1.00 96.19 114 LYS A C 1
ATOM 918 O O . LYS A 1 114 ? 67.110 9.089 -81.244 1.00 96.19 114 LYS A O 1
ATOM 923 N N . ARG A 1 115 ? 69.298 9.542 -81.265 1.00 95.88 115 ARG A N 1
ATOM 924 C CA . ARG A 1 115 ? 69.511 9.181 -79.846 1.00 95.88 115 ARG A CA 1
ATOM 925 C C . ARG A 1 115 ? 68.645 10.007 -78.892 1.00 95.88 115 ARG A C 1
ATOM 927 O O . ARG A 1 115 ? 68.131 9.471 -77.921 1.00 95.88 115 ARG A O 1
ATOM 934 N N . ARG A 1 116 ? 68.503 11.311 -79.156 1.00 96.06 116 ARG A N 1
ATOM 935 C CA . ARG A 1 116 ? 67.626 12.189 -78.365 1.00 96.06 116 ARG A CA 1
ATOM 936 C C . ARG A 1 116 ? 66.163 11.783 -78.495 1.00 96.06 116 ARG A C 1
ATOM 938 O O . ARG A 1 116 ? 65.456 11.794 -77.500 1.00 96.06 116 ARG A O 1
ATOM 945 N N . LEU A 1 117 ? 65.736 11.428 -79.703 1.00 96.31 117 LEU A N 1
ATOM 946 C CA . LEU A 1 117 ? 64.385 10.962 -79.971 1.00 96.31 117 LEU A CA 1
ATOM 947 C C . LEU A 1 117 ? 64.115 9.622 -79.266 1.00 96.31 117 LEU A C 1
ATOM 949 O O . LEU A 1 117 ? 63.113 9.511 -78.577 1.00 96.31 117 LEU A O 1
ATOM 953 N N . ASP A 1 118 ? 65.034 8.657 -79.363 1.00 96.06 118 ASP A N 1
ATOM 954 C CA . ASP A 1 118 ? 64.929 7.355 -78.688 1.00 96.06 118 ASP A CA 1
ATOM 955 C C . ASP A 1 118 ? 64.867 7.521 -77.153 1.00 96.06 118 ASP A C 1
ATOM 957 O O . ASP A 1 118 ? 64.036 6.897 -76.502 1.00 96.06 118 ASP A O 1
ATOM 961 N N . SER A 1 119 ? 65.689 8.406 -76.570 1.00 96.56 119 SER A N 1
ATOM 962 C CA . SER A 1 119 ? 65.631 8.729 -75.132 1.00 96.56 119 SER A CA 1
ATOM 963 C C . SER A 1 119 ? 64.298 9.363 -74.739 1.00 96.56 119 SER A C 1
ATOM 965 O O . SER A 1 119 ? 63.700 8.951 -73.755 1.00 96.56 119 SER A O 1
ATOM 967 N N . ALA A 1 120 ? 63.809 10.329 -75.523 1.00 96.50 120 ALA A N 1
ATOM 968 C CA . ALA A 1 120 ? 62.529 10.977 -75.256 1.00 96.50 120 ALA A CA 1
ATOM 969 C C . ALA A 1 120 ? 61.347 9.996 -75.356 1.00 96.50 120 ALA A C 1
ATOM 971 O O . ALA A 1 120 ? 60.370 10.154 -74.631 1.00 96.50 120 ALA A O 1
ATOM 972 N N . TYR A 1 121 ? 61.431 8.984 -76.228 1.00 96.00 121 TYR A N 1
ATOM 973 C CA . TYR A 1 121 ? 60.432 7.916 -76.292 1.00 96.00 121 TYR A CA 1
ATOM 974 C C . TYR A 1 121 ? 60.432 7.041 -75.033 1.00 96.00 121 TYR A C 1
ATOM 976 O O . TYR A 1 121 ? 59.353 6.732 -74.538 1.00 96.00 121 TYR A O 1
ATOM 984 N N . LEU A 1 122 ? 61.605 6.687 -74.493 1.00 96.12 122 LEU A N 1
ATOM 985 C CA . LEU A 1 122 ? 61.698 5.926 -73.240 1.00 96.12 122 LEU A CA 1
ATOM 986 C C . LEU A 1 122 ? 61.153 6.721 -72.047 1.00 96.12 122 LEU A C 1
ATOM 988 O O . LEU A 1 122 ? 60.379 6.180 -71.264 1.00 96.12 122 LEU A O 1
ATOM 992 N N . ASP A 1 123 ? 61.493 8.009 -71.947 1.00 96.44 123 ASP A N 1
ATOM 993 C CA . ASP A 1 123 ? 60.979 8.882 -70.884 1.00 96.44 123 ASP A CA 1
ATOM 994 C C . ASP A 1 123 ? 59.444 9.010 -70.958 1.00 96.44 123 ASP A C 1
ATOM 996 O O . ASP A 1 123 ? 58.758 9.045 -69.934 1.00 96.44 123 ASP A O 1
ATOM 1000 N N . LEU A 1 124 ? 58.888 9.065 -72.177 1.00 96.75 124 LEU A N 1
ATOM 1001 C CA . LEU A 1 124 ? 57.442 9.095 -72.394 1.00 96.75 124 LEU A CA 1
ATOM 1002 C C . LEU A 1 124 ? 56.785 7.779 -71.955 1.00 96.75 124 LEU A C 1
ATOM 1004 O O . LEU A 1 124 ? 55.780 7.815 -71.251 1.00 96.75 124 LEU A O 1
ATOM 1008 N N . GLU A 1 125 ? 57.356 6.635 -72.332 1.00 97.00 125 GLU A N 1
ATOM 1009 C CA . GLU A 1 125 ? 56.854 5.310 -71.950 1.00 97.00 125 GLU A CA 1
ATOM 1010 C C . GLU A 1 125 ? 56.890 5.108 -70.426 1.00 97.00 125 GLU A C 1
ATOM 1012 O O . GLU A 1 125 ? 55.909 4.659 -69.826 1.00 97.00 125 GLU A O 1
ATOM 1017 N N . GLU A 1 126 ? 57.984 5.514 -69.776 1.00 97.25 126 GLU A N 1
ATOM 1018 C CA . GLU A 1 126 ? 58.114 5.489 -68.319 1.00 97.25 126 GLU A CA 1
ATOM 1019 C C . GLU A 1 126 ? 57.074 6.406 -67.652 1.00 97.25 126 GLU A C 1
ATOM 1021 O O . GLU A 1 126 ? 56.388 6.000 -66.707 1.00 97.25 126 GLU A O 1
ATOM 1026 N N . SER A 1 127 ? 56.880 7.621 -68.176 1.00 96.69 127 SER A N 1
ATOM 1027 C CA . SER A 1 127 ? 55.863 8.551 -67.677 1.00 96.69 127 SER A CA 1
ATOM 1028 C C . SER A 1 127 ? 54.440 7.999 -67.823 1.00 96.69 127 SER A C 1
ATOM 1030 O O . SER A 1 127 ? 53.648 8.107 -66.883 1.00 96.69 127 SER A O 1
ATOM 1032 N N . GLU A 1 128 ? 54.111 7.368 -68.953 1.00 97.56 128 GLU A N 1
ATOM 1033 C CA . GLU A 1 128 ? 52.808 6.734 -69.173 1.00 97.56 128 GLU A CA 1
ATOM 1034 C C . GLU A 1 128 ? 52.562 5.565 -68.213 1.00 97.56 128 GLU A C 1
ATOM 1036 O O . GLU A 1 128 ? 51.439 5.391 -67.722 1.00 97.56 128 GLU A O 1
ATOM 1041 N N . TYR A 1 129 ? 53.601 4.785 -67.902 1.00 96.19 129 TYR A N 1
ATOM 1042 C CA . TYR A 1 129 ? 53.529 3.710 -66.916 1.00 96.19 129 TYR A CA 1
ATOM 1043 C C . TYR A 1 129 ? 53.193 4.244 -65.516 1.00 96.19 129 TYR A C 1
ATOM 1045 O O . TYR A 1 129 ? 52.238 3.771 -64.888 1.00 96.19 129 TYR A O 1
ATOM 1053 N N . TYR A 1 130 ? 53.921 5.259 -65.036 1.00 97.50 130 TYR A N 1
ATOM 1054 C CA . TYR A 1 130 ? 53.649 5.863 -63.728 1.00 97.50 130 TYR A CA 1
ATOM 1055 C C . TYR A 1 130 ? 52.267 6.514 -63.675 1.00 97.50 130 TYR A C 1
ATOM 1057 O O . TYR A 1 130 ? 51.528 6.289 -62.716 1.00 97.50 130 TYR A O 1
ATOM 1065 N N . TYR A 1 131 ? 51.871 7.227 -64.732 1.00 96.94 131 TYR A N 1
ATOM 1066 C CA . TYR A 1 131 ? 50.539 7.819 -64.834 1.00 96.94 131 TYR A CA 1
ATOM 1067 C C . TYR A 1 131 ? 49.428 6.763 -64.728 1.00 96.94 131 TYR A C 1
ATOM 1069 O O . TYR A 1 131 ? 48.449 6.955 -64.002 1.00 96.94 131 TYR A O 1
ATOM 1077 N N . ARG A 1 132 ? 49.574 5.622 -65.416 1.00 97.69 132 ARG A N 1
ATOM 1078 C CA . ARG A 1 132 ? 48.600 4.522 -65.354 1.00 97.69 132 ARG A CA 1
ATOM 1079 C C . ARG A 1 132 ? 48.497 3.941 -63.946 1.00 97.69 132 ARG A C 1
ATOM 1081 O O . ARG A 1 132 ? 47.391 3.807 -63.429 1.00 97.69 132 ARG A O 1
ATOM 1088 N N . ARG A 1 133 ? 49.638 3.676 -63.309 1.00 97.81 133 ARG A N 1
ATOM 1089 C CA . ARG A 1 133 ? 49.699 3.140 -61.944 1.00 97.81 133 ARG A CA 1
ATOM 1090 C C . ARG A 1 133 ? 49.076 4.090 -60.919 1.00 97.81 133 ARG A C 1
ATOM 1092 O O . ARG A 1 133 ? 48.329 3.650 -60.050 1.00 97.81 133 ARG A O 1
ATOM 1099 N N . GLU A 1 134 ? 49.365 5.386 -61.007 1.00 98.12 134 GLU A N 1
ATOM 1100 C CA . GLU A 1 134 ? 48.768 6.394 -60.122 1.00 98.12 134 GLU A CA 1
ATOM 1101 C C . GLU A 1 134 ? 47.258 6.512 -60.336 1.00 98.12 134 GLU A C 1
ATOM 1103 O O . GLU A 1 134 ? 46.498 6.618 -59.371 1.00 98.12 134 GLU A O 1
ATOM 1108 N N . LYS A 1 135 ? 46.801 6.443 -61.591 1.00 98.00 135 LYS A N 1
ATOM 1109 C CA . LYS A 1 135 ? 45.376 6.443 -61.927 1.00 98.00 135 LYS A CA 1
ATOM 1110 C C . LYS A 1 135 ? 44.654 5.227 -61.342 1.00 98.00 135 LYS A C 1
ATOM 1112 O O . LYS A 1 135 ? 43.570 5.388 -60.788 1.00 98.00 135 LYS A O 1
ATOM 1117 N N . GLU A 1 136 ? 45.245 4.039 -61.433 1.00 97.94 136 GLU A N 1
ATOM 1118 C CA . GLU A 1 136 ? 44.707 2.815 -60.822 1.00 97.94 136 GLU A CA 1
ATOM 1119 C C . GLU A 1 136 ? 44.656 2.927 -59.293 1.00 97.94 136 GLU A C 1
ATOM 1121 O O . GLU A 1 136 ? 43.594 2.736 -58.701 1.00 97.94 136 GLU A O 1
ATOM 1126 N N . ALA A 1 137 ? 45.748 3.358 -58.653 1.00 97.94 137 ALA A N 1
ATOM 1127 C CA . ALA A 1 137 ? 45.788 3.568 -57.204 1.00 97.94 137 ALA A CA 1
ATOM 1128 C C . ALA A 1 137 ? 44.737 4.589 -56.731 1.00 97.94 137 ALA A C 1
ATOM 1130 O O . ALA A 1 137 ? 44.106 4.411 -55.687 1.00 97.94 137 ALA A O 1
ATOM 1131 N N . LYS A 1 138 ? 44.503 5.649 -57.514 1.00 98.19 138 LYS A N 1
ATOM 1132 C CA . LYS A 1 138 ? 43.444 6.623 -57.241 1.00 98.19 138 LYS A CA 1
ATOM 1133 C C . LYS A 1 138 ? 42.060 5.973 -57.282 1.00 98.19 138 LYS A C 1
ATOM 1135 O O . LYS A 1 138 ? 41.270 6.196 -56.369 1.00 98.19 138 LYS A O 1
ATOM 1140 N N . LEU A 1 139 ? 41.771 5.163 -58.301 1.00 98.06 139 LEU A N 1
ATOM 1141 C CA . LEU A 1 139 ? 40.491 4.455 -58.415 1.00 98.06 139 LEU A CA 1
ATOM 1142 C C . LEU A 1 139 ? 40.272 3.482 -57.247 1.00 98.06 139 LEU A C 1
ATOM 1144 O O . LEU A 1 139 ? 39.151 3.365 -56.748 1.00 98.06 139 LEU A O 1
ATOM 1148 N N . ASP A 1 140 ? 41.325 2.818 -56.773 1.00 98.12 140 ASP A N 1
ATOM 1149 C CA . ASP A 1 140 ? 41.267 1.934 -55.603 1.00 98.12 140 ASP A CA 1
ATOM 1150 C C . ASP A 1 140 ? 40.931 2.695 -54.322 1.00 98.12 140 ASP A C 1
ATOM 1152 O O . ASP A 1 140 ? 40.044 2.287 -53.566 1.00 98.12 140 ASP A O 1
ATOM 1156 N N . LEU A 1 141 ? 41.582 3.840 -54.105 1.00 98.25 141 LEU A N 1
ATOM 1157 C CA . LEU A 1 141 ? 41.279 4.715 -52.975 1.00 98.25 141 LEU A CA 1
ATOM 1158 C C . LEU A 1 141 ? 39.852 5.263 -53.059 1.00 98.25 141 LEU A C 1
ATOM 1160 O O . LEU A 1 141 ? 39.137 5.235 -52.062 1.00 98.25 141 LEU A O 1
ATOM 1164 N N . GLU A 1 142 ? 39.393 5.686 -54.238 1.00 98.25 142 GLU A N 1
ATOM 1165 C CA . GLU A 1 142 ? 38.011 6.136 -54.446 1.00 98.25 142 GLU A CA 1
ATOM 1166 C C . GLU A 1 142 ? 36.994 5.021 -54.156 1.00 98.25 142 GLU A C 1
ATOM 1168 O O . GLU A 1 142 ? 35.948 5.271 -53.555 1.00 98.25 142 GLU A O 1
ATOM 1173 N N . ARG A 1 143 ? 37.288 3.770 -54.539 1.00 98.44 143 ARG A N 1
ATOM 1174 C CA . ARG A 1 143 ? 36.465 2.611 -54.154 1.00 98.44 143 ARG A CA 1
ATOM 1175 C C . ARG A 1 143 ? 36.440 2.425 -52.639 1.00 98.44 143 ARG A C 1
ATOM 1177 O O . ARG A 1 143 ? 35.357 2.259 -52.085 1.00 98.44 143 ARG A O 1
ATOM 1184 N N . ARG A 1 144 ? 37.593 2.507 -51.967 1.00 98.38 144 ARG A N 1
ATOM 1185 C CA . ARG A 1 144 ? 37.669 2.352 -50.508 1.00 98.38 144 ARG A CA 1
ATOM 1186 C C . ARG A 1 144 ? 36.923 3.457 -49.765 1.00 98.38 144 ARG A C 1
ATOM 1188 O O . ARG A 1 144 ? 36.234 3.148 -48.799 1.00 98.38 144 ARG A O 1
ATOM 1195 N N . VAL A 1 145 ? 37.028 4.704 -50.223 1.00 98.38 145 VAL A N 1
ATOM 1196 C CA . VAL A 1 145 ? 36.279 5.838 -49.662 1.00 98.38 145 VAL A CA 1
ATOM 1197 C C . VAL A 1 145 ? 34.780 5.579 -49.767 1.00 98.38 145 VAL A C 1
ATOM 1199 O O . VAL A 1 145 ? 34.105 5.616 -48.746 1.00 98.38 145 VAL A O 1
ATOM 1202 N N . ARG A 1 146 ? 34.276 5.192 -50.948 1.00 98.44 146 ARG A N 1
ATOM 1203 C CA . ARG A 1 146 ? 32.852 4.855 -51.120 1.00 98.44 146 ARG A CA 1
ATOM 1204 C C . ARG A 1 146 ? 32.391 3.724 -50.198 1.00 98.44 146 ARG A C 1
ATOM 1206 O O . ARG A 1 146 ? 31.299 3.799 -49.645 1.00 9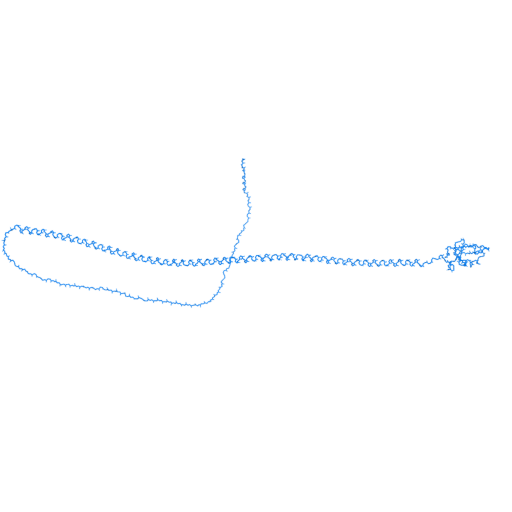8.44 146 ARG A O 1
ATOM 1213 N N . SER A 1 147 ? 33.206 2.681 -50.019 1.00 98.31 147 SER A N 1
ATOM 1214 C CA . SER A 1 147 ? 32.881 1.596 -49.084 1.00 98.31 147 SER A CA 1
ATOM 1215 C C . SER A 1 147 ? 32.799 2.086 -47.637 1.00 98.31 147 SER A C 1
ATOM 1217 O O . SER A 1 147 ? 31.842 1.753 -46.948 1.00 98.31 147 SER A O 1
ATOM 1219 N N . LEU A 1 148 ? 33.763 2.897 -47.192 1.00 98.31 148 LEU A N 1
ATOM 1220 C CA . LEU A 1 148 ? 33.784 3.445 -45.832 1.00 98.31 148 LEU A CA 1
ATOM 1221 C C . LEU A 1 148 ? 32.643 4.438 -45.584 1.00 98.31 148 LEU A C 1
ATOM 1223 O O . LEU A 1 148 ? 32.097 4.484 -44.488 1.00 98.31 148 LEU A O 1
ATOM 1227 N N . GLU A 1 149 ? 32.264 5.229 -46.587 1.00 98.31 149 GLU A N 1
ATOM 1228 C CA . GLU A 1 149 ? 31.106 6.122 -46.499 1.00 98.31 149 GLU A CA 1
ATOM 1229 C C . GLU A 1 149 ? 29.805 5.339 -46.318 1.00 98.31 149 GLU A C 1
ATOM 1231 O O . GLU A 1 149 ? 28.956 5.745 -45.527 1.00 98.31 149 GLU A O 1
ATOM 1236 N N . LYS A 1 150 ? 29.664 4.202 -47.007 1.00 98.31 150 LYS A N 1
ATOM 1237 C CA . LYS A 1 150 ? 28.496 3.329 -46.875 1.00 98.31 150 LYS A CA 1
ATOM 1238 C C . LYS A 1 150 ? 28.431 2.670 -45.494 1.00 98.31 150 LYS A C 1
ATOM 1240 O O . LYS A 1 150 ? 27.400 2.742 -44.840 1.00 98.31 150 LYS A O 1
ATOM 1245 N N . GLU A 1 151 ? 29.552 2.131 -45.019 1.00 98.38 151 GLU A N 1
ATOM 1246 C CA . GLU A 1 151 ? 29.679 1.562 -43.670 1.00 98.38 151 GLU A CA 1
ATOM 1247 C C . GLU A 1 151 ? 29.380 2.613 -42.585 1.00 98.38 151 GLU A C 1
ATOM 1249 O O . GLU A 1 151 ? 28.651 2.358 -41.630 1.00 98.38 151 GLU A O 1
ATOM 1254 N N . LYS A 1 152 ? 29.867 3.847 -42.765 1.00 98.44 152 LYS A N 1
ATOM 1255 C CA . LYS A 1 152 ? 29.540 4.967 -41.877 1.00 98.44 152 LYS A CA 1
ATOM 1256 C C . LYS A 1 152 ? 28.030 5.243 -41.839 1.00 98.44 152 LYS A C 1
ATOM 1258 O O . LYS A 1 152 ? 27.496 5.465 -40.757 1.00 98.44 152 LYS A O 1
ATOM 1263 N N . GLN A 1 153 ? 27.355 5.254 -42.990 1.00 98.25 153 GLN A N 1
ATOM 1264 C CA . GLN A 1 153 ? 25.903 5.472 -43.055 1.00 98.25 153 GLN A CA 1
ATOM 1265 C C . GLN A 1 153 ? 25.124 4.352 -42.359 1.00 98.25 153 GLN A C 1
ATOM 1267 O O . GLN A 1 153 ? 24.161 4.637 -41.654 1.00 98.25 153 GLN A O 1
ATOM 1272 N N . GLU A 1 154 ? 25.553 3.099 -42.522 1.00 98.25 154 GLU A N 1
ATOM 1273 C CA . GLU A 1 154 ? 24.966 1.950 -41.822 1.00 98.25 154 GLU A CA 1
ATOM 1274 C C . GLU A 1 154 ? 25.073 2.135 -40.299 1.00 98.25 154 GLU A C 1
ATOM 1276 O O . GLU A 1 154 ? 24.059 2.098 -39.603 1.00 98.25 154 GLU A O 1
ATOM 1281 N N . TYR A 1 155 ? 26.254 2.498 -39.788 1.00 98.19 155 TYR A N 1
ATOM 1282 C CA . TYR A 1 155 ? 26.427 2.797 -38.362 1.00 98.19 155 TYR A CA 1
ATOM 1283 C C . TYR A 1 155 ? 25.614 4.002 -37.869 1.00 98.19 155 TYR A C 1
ATOM 1285 O O . TYR A 1 155 ? 25.150 4.001 -36.729 1.00 98.19 155 TYR A O 1
ATOM 1293 N N . GLU A 1 156 ? 25.437 5.043 -38.687 1.00 98.50 156 GLU A N 1
ATOM 1294 C CA . GLU A 1 156 ? 24.595 6.195 -38.332 1.00 98.50 156 GLU A CA 1
ATOM 1295 C C . GLU A 1 156 ? 23.119 5.792 -38.181 1.00 98.50 156 GLU A C 1
ATOM 1297 O O . GLU A 1 156 ? 22.448 6.258 -37.254 1.00 98.50 156 GLU A O 1
ATOM 1302 N N . LEU A 1 157 ? 22.621 4.905 -39.048 1.00 98.12 157 LEU A N 1
ATOM 1303 C CA . LEU A 1 157 ? 21.261 4.369 -38.959 1.00 98.12 157 LEU A CA 1
ATOM 1304 C C . LEU A 1 157 ? 21.087 3.487 -37.720 1.00 98.12 157 LEU A C 1
ATOM 1306 O O . LEU A 1 157 ? 20.136 3.696 -36.963 1.00 98.12 157 LEU A O 1
ATOM 1310 N N . ASP A 1 158 ? 22.025 2.574 -37.466 1.00 98.44 158 ASP A N 1
ATOM 1311 C CA . ASP A 1 158 ? 22.003 1.708 -36.282 1.00 98.44 158 ASP A CA 1
ATOM 1312 C C . ASP A 1 158 ? 22.023 2.532 -34.990 1.00 98.44 158 ASP A C 1
ATOM 1314 O O . ASP A 1 158 ? 21.224 2.312 -34.076 1.00 98.44 158 ASP A O 1
ATOM 1318 N N . PHE A 1 159 ? 22.890 3.545 -34.929 1.00 98.31 159 PHE A N 1
ATOM 1319 C CA . PHE A 1 159 ? 22.966 4.455 -33.791 1.00 98.31 159 PHE A CA 1
ATOM 1320 C C . PHE A 1 159 ? 21.666 5.249 -33.600 1.00 98.31 159 PHE A C 1
ATOM 1322 O O . PHE A 1 159 ? 21.209 5.437 -32.470 1.00 98.31 159 PHE A O 1
ATOM 1329 N N . SER A 1 160 ? 21.035 5.695 -34.689 1.00 98.44 160 SER A N 1
ATOM 1330 C CA . SER A 1 160 ? 19.730 6.358 -34.624 1.00 98.44 160 SER A CA 1
ATOM 1331 C C . SER A 1 160 ? 18.632 5.423 -34.108 1.00 98.44 160 SER A C 1
ATOM 1333 O O . SER A 1 160 ? 17.802 5.859 -33.307 1.00 98.44 160 SER A O 1
ATOM 1335 N N . SER A 1 161 ? 18.621 4.156 -34.535 1.00 98.25 161 SER A N 1
ATOM 1336 C CA . SER A 1 161 ? 17.669 3.148 -34.050 1.00 98.25 161 SER A CA 1
ATOM 1337 C C . SER A 1 161 ? 17.847 2.905 -32.553 1.00 98.25 161 SER A C 1
ATOM 1339 O O . SER A 1 161 ? 16.892 3.023 -31.786 1.00 98.25 161 SER A O 1
ATOM 1341 N N . MET A 1 162 ? 19.089 2.681 -32.119 1.00 98.25 162 MET A N 1
ATOM 1342 C CA . MET A 1 162 ? 19.422 2.451 -30.713 1.00 98.25 162 MET A CA 1
ATOM 1343 C C . MET A 1 162 ? 19.043 3.644 -29.824 1.00 98.25 162 MET A C 1
ATOM 1345 O O . MET A 1 162 ? 18.522 3.462 -28.726 1.00 98.25 162 MET A O 1
ATOM 1349 N N . ASN A 1 163 ? 19.245 4.877 -30.298 1.00 98.25 163 ASN A N 1
ATOM 1350 C CA . ASN A 1 163 ? 18.805 6.067 -29.567 1.00 98.25 163 ASN A CA 1
ATOM 1351 C C . ASN A 1 163 ? 17.279 6.156 -29.460 1.00 98.25 163 ASN A C 1
ATOM 1353 O O . ASN A 1 163 ? 16.772 6.568 -28.418 1.00 98.25 163 ASN A O 1
ATOM 1357 N N . CYS A 1 164 ? 16.544 5.768 -30.506 1.00 98.31 164 CYS A N 1
ATOM 1358 C CA . CYS A 1 164 ? 15.084 5.713 -30.457 1.00 98.31 164 CYS A CA 1
ATOM 1359 C C . CYS A 1 164 ? 14.619 4.716 -29.383 1.00 98.31 164 CYS A C 1
ATOM 1361 O O . CYS A 1 164 ? 13.846 5.084 -28.497 1.00 98.31 164 CYS A O 1
ATOM 1363 N N . GLU A 1 165 ? 15.170 3.501 -29.385 1.00 98.44 165 GLU A N 1
ATOM 1364 C CA . GLU A 1 165 ? 14.879 2.474 -28.376 1.00 98.44 165 GLU A CA 1
ATOM 1365 C C . GLU A 1 165 ? 15.196 2.953 -26.956 1.00 98.44 165 GLU A C 1
ATOM 1367 O O . GLU A 1 165 ? 14.368 2.811 -26.054 1.00 98.44 165 GLU A O 1
ATOM 1372 N N . LEU A 1 166 ? 16.354 3.593 -26.761 1.00 98.44 166 LEU A N 1
ATOM 1373 C CA . LEU A 1 166 ? 16.730 4.171 -25.474 1.00 98.44 166 LEU A CA 1
ATOM 1374 C C . LEU A 1 166 ? 15.715 5.226 -25.018 1.00 98.44 166 LEU A C 1
ATOM 1376 O O . LEU A 1 166 ? 15.281 5.199 -23.869 1.00 98.44 166 LEU A O 1
ATOM 1380 N N . THR A 1 167 ? 15.287 6.124 -25.909 1.00 98.50 167 THR A N 1
ATOM 1381 C CA . THR A 1 167 ? 14.311 7.169 -25.557 1.00 98.50 167 THR A CA 1
ATOM 1382 C C . THR A 1 167 ? 12.945 6.595 -25.176 1.00 98.50 167 THR A C 1
ATOM 1384 O O . THR A 1 167 ? 12.310 7.096 -24.246 1.00 98.50 167 THR A O 1
ATOM 1387 N N . MET A 1 168 ? 12.507 5.521 -25.843 1.00 98.31 168 MET A N 1
ATOM 1388 C CA . MET A 1 168 ? 11.280 4.806 -25.491 1.00 98.31 168 MET A CA 1
ATOM 1389 C C . MET A 1 168 ? 11.414 4.132 -24.122 1.00 98.31 168 MET A C 1
ATOM 1391 O O . MET A 1 168 ? 10.568 4.337 -23.253 1.00 98.31 168 MET A O 1
ATOM 1395 N N . ALA A 1 169 ? 12.520 3.424 -23.880 1.00 97.69 169 ALA A N 1
ATOM 1396 C CA . ALA A 1 169 ? 12.786 2.782 -22.595 1.00 97.69 169 ALA A CA 1
ATOM 1397 C C . ALA A 1 169 ? 12.885 3.794 -21.438 1.00 97.69 169 ALA A C 1
ATOM 1399 O O . ALA A 1 169 ? 12.440 3.524 -20.321 1.00 97.69 169 ALA A O 1
ATOM 1400 N N . GLU A 1 170 ? 13.448 4.980 -21.674 1.00 98.19 170 GLU A N 1
ATOM 1401 C CA . GLU A 1 170 ? 13.461 6.067 -20.691 1.00 98.19 170 GLU A CA 1
ATOM 1402 C C . GLU A 1 170 ? 12.055 6.600 -20.392 1.00 98.19 170 GLU A C 1
ATOM 1404 O O . GLU A 1 170 ? 11.758 6.934 -19.241 1.00 98.19 170 GLU A O 1
ATOM 1409 N N . ALA A 1 171 ? 11.185 6.695 -21.401 1.00 97.88 171 ALA A N 1
ATOM 1410 C CA . ALA A 1 171 ? 9.794 7.100 -21.217 1.00 97.88 171 ALA A CA 1
ATOM 1411 C C . ALA A 1 171 ? 9.009 6.060 -20.399 1.00 97.88 171 ALA A C 1
ATOM 1413 O O . ALA A 1 171 ? 8.330 6.435 -19.439 1.00 97.88 171 ALA A O 1
ATOM 1414 N N . ASP A 1 172 ? 9.177 4.773 -20.706 1.00 98.00 172 ASP A N 1
ATOM 1415 C CA . ASP A 1 172 ? 8.560 3.671 -19.960 1.00 98.00 172 ASP A CA 1
ATOM 1416 C C . ASP A 1 172 ? 9.034 3.649 -18.504 1.00 98.00 172 ASP A C 1
ATOM 1418 O O . ASP A 1 172 ? 8.224 3.560 -17.581 1.00 98.00 172 ASP A O 1
ATOM 1422 N N . ASN A 1 173 ? 10.339 3.823 -18.264 1.00 97.56 173 ASN A N 1
ATOM 1423 C CA . ASN A 1 173 ? 10.873 3.923 -16.906 1.00 97.56 173 ASN A CA 1
ATOM 1424 C C . ASN A 1 173 ? 10.269 5.104 -16.140 1.00 97.56 173 ASN A C 1
ATOM 1426 O O . ASN A 1 173 ? 9.884 4.940 -14.985 1.00 97.56 173 ASN A O 1
ATOM 1430 N N . LYS A 1 174 ? 10.130 6.278 -16.769 1.00 98.25 174 LYS A N 1
ATOM 1431 C CA . LYS A 1 174 ? 9.475 7.437 -16.137 1.00 98.25 174 LYS A CA 1
ATOM 1432 C C . LYS A 1 174 ? 8.027 7.124 -15.759 1.00 98.25 174 LYS A C 1
ATOM 1434 O O . LYS A 1 174 ? 7.611 7.433 -14.641 1.00 98.25 174 LYS A O 1
ATOM 1439 N N . PHE A 1 175 ? 7.275 6.477 -16.647 1.00 98.06 175 PHE A N 1
ATOM 1440 C CA . PHE A 1 175 ? 5.902 6.064 -16.361 1.00 98.06 175 PHE A CA 1
ATOM 1441 C C . PHE A 1 175 ? 5.839 5.094 -15.172 1.00 98.06 175 PHE A C 1
ATOM 1443 O O . PHE A 1 175 ? 5.117 5.345 -14.206 1.00 98.06 175 PHE A O 1
ATOM 1450 N N . LEU A 1 176 ? 6.663 4.044 -15.190 1.00 98.19 176 LEU A N 1
ATOM 1451 C CA . LEU A 1 176 ? 6.729 3.054 -14.114 1.00 98.19 176 LEU A CA 1
ATOM 1452 C C . LEU A 1 176 ? 7.160 3.671 -12.781 1.00 98.19 176 LEU A C 1
ATOM 1454 O O . LEU A 1 176 ? 6.651 3.284 -11.729 1.00 98.19 176 LEU A O 1
ATOM 1458 N N . THR A 1 177 ? 8.083 4.638 -12.785 1.00 97.75 177 THR A N 1
ATOM 1459 C CA . THR A 1 177 ? 8.461 5.343 -11.551 1.00 97.75 177 THR A CA 1
ATOM 1460 C C . THR A 1 177 ? 7.279 6.096 -10.951 1.00 97.75 177 THR A C 1
ATOM 1462 O O . THR A 1 177 ? 7.040 5.979 -9.752 1.00 97.75 177 THR A O 1
ATOM 1465 N N . HIS A 1 178 ? 6.481 6.773 -11.778 1.00 98.12 178 HIS A N 1
ATOM 1466 C CA . HIS A 1 178 ? 5.295 7.484 -11.311 1.00 98.12 178 HIS A CA 1
ATOM 1467 C C . HIS A 1 178 ? 4.212 6.532 -10.775 1.00 98.12 178 HIS A C 1
ATOM 1469 O O . HIS A 1 178 ? 3.620 6.784 -9.726 1.00 98.12 178 HIS A O 1
ATOM 1475 N N . GLU A 1 179 ? 3.970 5.407 -11.451 1.00 98.12 179 GLU A N 1
ATOM 1476 C CA . GLU A 1 179 ? 3.018 4.397 -10.977 1.00 98.12 179 GLU A CA 1
ATOM 1477 C C . GLU A 1 179 ? 3.447 3.793 -9.631 1.00 98.12 179 GLU A C 1
ATOM 1479 O O . GLU A 1 179 ? 2.633 3.667 -8.712 1.00 98.12 179 GLU A O 1
ATOM 1484 N N . ASN A 1 180 ? 4.740 3.501 -9.467 1.00 97.00 180 ASN A N 1
ATOM 1485 C CA . ASN A 1 180 ? 5.291 3.024 -8.199 1.00 97.00 180 ASN A CA 1
ATOM 1486 C C . ASN A 1 180 ? 5.136 4.049 -7.064 1.00 97.00 180 ASN A C 1
ATOM 1488 O O . ASN A 1 180 ? 4.835 3.661 -5.932 1.00 97.00 180 ASN A O 1
ATOM 1492 N N . GLU A 1 181 ? 5.299 5.344 -7.346 1.00 98.19 181 GLU A N 1
ATOM 1493 C CA . GLU A 1 181 ? 5.043 6.413 -6.371 1.00 98.19 181 GLU A CA 1
ATOM 1494 C C . GLU A 1 181 ? 3.573 6.427 -5.930 1.00 98.19 181 GLU A C 1
ATOM 1496 O O . GLU A 1 181 ? 3.292 6.394 -4.730 1.00 98.19 181 GLU A O 1
ATOM 1501 N N . MET A 1 182 ? 2.628 6.370 -6.876 1.00 98.06 182 MET A N 1
ATOM 1502 C CA . MET A 1 182 ? 1.195 6.312 -6.559 1.00 98.06 182 MET A CA 1
ATOM 1503 C C . MET A 1 182 ? 0.830 5.079 -5.721 1.00 98.06 182 MET A C 1
ATOM 1505 O O . MET A 1 182 ? 0.054 5.174 -4.764 1.00 98.06 182 MET A O 1
ATOM 1509 N N . LEU A 1 183 ? 1.391 3.913 -6.054 1.00 98.19 183 LEU A N 1
ATOM 1510 C CA . LEU A 1 183 ? 1.179 2.681 -5.292 1.00 98.19 183 LEU A CA 1
ATOM 1511 C C . LEU A 1 183 ? 1.761 2.780 -3.878 1.00 98.19 183 LEU A C 1
ATOM 1513 O O . LEU A 1 183 ? 1.135 2.315 -2.921 1.00 98.19 183 LEU A O 1
ATOM 1517 N N . SER A 1 184 ? 2.926 3.412 -3.729 1.00 98.06 184 SER A N 1
ATOM 1518 C CA . SER A 1 184 ? 3.538 3.682 -2.427 1.00 98.06 184 SER A CA 1
ATOM 1519 C C . SER A 1 184 ? 2.649 4.589 -1.569 1.00 98.06 184 SER A C 1
ATOM 1521 O O . SER A 1 184 ? 2.381 4.261 -0.409 1.00 98.06 184 SER A O 1
ATOM 1523 N N . ASP A 1 185 ? 2.111 5.671 -2.132 1.00 98.31 185 ASP A N 1
ATOM 1524 C CA . ASP A 1 185 ? 1.194 6.574 -1.426 1.00 98.31 185 ASP A CA 1
ATOM 1525 C C . ASP A 1 185 ? -0.093 5.861 -0.993 1.00 98.31 185 ASP A C 1
ATOM 1527 O O . ASP A 1 185 ? -0.538 5.992 0.154 1.00 98.31 185 ASP A O 1
ATOM 1531 N N . LEU A 1 186 ? -0.673 5.043 -1.876 1.00 98.25 186 LEU A N 1
ATOM 1532 C CA . LEU A 1 186 ? -1.855 4.245 -1.555 1.00 98.25 186 LEU A CA 1
ATOM 1533 C C . LEU A 1 186 ? -1.570 3.246 -0.424 1.00 98.25 186 LEU A C 1
ATOM 1535 O O . LEU A 1 186 ? -2.378 3.101 0.501 1.00 98.25 186 LEU A O 1
ATOM 1539 N N . ALA A 1 187 ? -0.412 2.582 -0.460 1.00 98.38 187 ALA A N 1
ATOM 1540 C CA . ALA A 1 187 ? 0.012 1.675 0.598 1.00 98.38 187 ALA A CA 1
ATOM 1541 C C . ALA A 1 187 ? 0.153 2.414 1.939 1.00 98.38 187 ALA A C 1
ATOM 1543 O O . ALA A 1 187 ? -0.364 1.944 2.957 1.00 98.38 187 ALA A O 1
ATOM 1544 N N . GLN A 1 188 ? 0.774 3.597 1.950 1.00 98.31 188 GLN A N 1
ATOM 1545 C CA . GLN A 1 188 ? 0.894 4.426 3.154 1.00 98.31 188 GLN A CA 1
ATOM 1546 C C . GLN A 1 188 ? -0.477 4.809 3.726 1.00 98.31 188 GLN A C 1
ATOM 1548 O O . GLN A 1 188 ? -0.709 4.651 4.930 1.00 98.31 188 GLN A O 1
ATOM 1553 N N . GLN A 1 189 ? -1.416 5.243 2.880 1.00 98.19 189 GLN A N 1
ATOM 1554 C CA . GLN A 1 189 ? -2.783 5.563 3.302 1.00 98.19 189 GLN A CA 1
ATOM 1555 C C . GLN A 1 189 ? -3.502 4.343 3.890 1.00 98.19 189 GLN A C 1
ATOM 1557 O O . GLN A 1 189 ? -4.155 4.443 4.937 1.00 98.19 189 GLN A O 1
ATOM 1562 N N . TYR A 1 190 ? -3.354 3.177 3.258 1.00 98.38 190 TYR A N 1
ATOM 1563 C CA . TYR A 1 190 ? -3.925 1.927 3.749 1.00 98.38 190 TYR A CA 1
ATOM 1564 C C . TYR A 1 190 ? -3.383 1.564 5.137 1.00 98.38 190 TYR A C 1
ATOM 1566 O O . TYR A 1 190 ? -4.167 1.293 6.055 1.00 98.38 190 TYR A O 1
ATOM 1574 N N . PHE A 1 191 ? -2.061 1.606 5.327 1.00 98.56 191 PHE A N 1
ATOM 1575 C CA . PHE A 1 191 ? -1.446 1.310 6.621 1.00 98.56 191 PHE A CA 1
ATOM 1576 C C . PHE A 1 191 ? -1.852 2.320 7.694 1.00 98.56 191 PHE A C 1
ATOM 1578 O O . PHE A 1 191 ? -2.206 1.908 8.802 1.00 98.56 191 PHE A O 1
ATOM 1585 N N . HIS A 1 192 ? -1.905 3.614 7.364 1.00 98.31 192 HIS A N 1
ATOM 1586 C CA . HIS A 1 192 ? -2.378 4.642 8.289 1.00 98.31 192 HIS A CA 1
ATOM 1587 C C . HIS A 1 192 ? -3.825 4.378 8.734 1.00 98.31 192 HIS A C 1
ATOM 1589 O O . HIS A 1 192 ? -4.126 4.359 9.929 1.00 98.31 192 HIS A O 1
ATOM 1595 N N . SER A 1 193 ? -4.724 4.093 7.787 1.00 98.38 193 SER A N 1
ATOM 1596 C CA . SER A 1 193 ? -6.121 3.750 8.076 1.00 98.38 193 SER A CA 1
ATOM 1597 C C . SER A 1 193 ? -6.233 2.510 8.973 1.00 98.38 193 SER A C 1
ATOM 1599 O O . SER A 1 193 ? -6.971 2.509 9.967 1.00 98.38 193 SER A O 1
ATOM 1601 N N . LYS A 1 194 ? -5.447 1.461 8.696 1.00 98.31 194 LYS A N 1
ATOM 1602 C CA . LYS A 1 194 ? -5.409 0.246 9.524 1.00 98.31 194 LYS A CA 1
ATOM 1603 C C . LYS A 1 194 ? -4.900 0.509 10.933 1.00 98.31 194 LYS A C 1
ATOM 1605 O O . LYS A 1 194 ? -5.476 -0.017 11.887 1.00 98.31 194 LYS A O 1
ATOM 1610 N N . GLU A 1 195 ? -3.889 1.353 11.090 1.00 98.56 195 GLU A N 1
ATOM 1611 C CA . GLU A 1 195 ? -3.385 1.743 12.403 1.00 98.56 195 GLU A CA 1
ATOM 1612 C C . GLU A 1 195 ? -4.471 2.452 13.232 1.00 98.56 195 GLU A C 1
ATOM 1614 O O . GLU A 1 195 ? -4.661 2.141 14.413 1.00 98.56 195 GLU A O 1
ATOM 1619 N N . GLN A 1 196 ? -5.256 3.342 12.613 1.00 97.88 196 GLN A N 1
ATOM 1620 C CA . GLN A 1 196 ? -6.384 4.002 13.281 1.00 97.88 196 GLN A CA 1
ATOM 1621 C C . GLN A 1 196 ? -7.471 3.002 13.699 1.00 97.88 196 GLN A C 1
ATOM 1623 O O . GLN A 1 196 ? -7.978 3.071 14.824 1.00 97.88 196 GLN A O 1
ATOM 1628 N N . GLN A 1 197 ? -7.796 2.026 12.844 1.00 97.75 197 GLN A N 1
ATOM 1629 C CA . GLN A 1 197 ? -8.747 0.958 13.182 1.00 97.75 197 GLN A CA 1
ATOM 1630 C C . GLN A 1 197 ? -8.267 0.125 14.379 1.00 97.75 197 GLN A C 1
ATOM 1632 O O . GLN A 1 197 ? -9.058 -0.180 15.277 1.00 97.75 197 GLN A O 1
ATOM 1637 N N . ILE A 1 198 ? -6.974 -0.210 14.431 1.00 98.38 198 ILE A N 1
ATOM 1638 C CA . ILE A 1 198 ? -6.368 -0.923 15.564 1.00 98.38 198 ILE A CA 1
ATOM 1639 C C . ILE A 1 198 ? -6.486 -0.081 16.839 1.00 98.38 198 ILE A C 1
ATOM 1641 O O . ILE A 1 198 ? -6.999 -0.573 17.847 1.00 98.38 198 ILE A O 1
ATOM 1645 N N . LYS A 1 199 ? -6.120 1.207 16.785 1.00 98.31 199 LYS A N 1
ATOM 1646 C CA . LYS A 1 199 ? -6.246 2.140 17.921 1.00 98.31 199 LYS A CA 1
ATOM 1647 C C . LYS A 1 199 ? -7.687 2.227 18.430 1.00 98.31 199 LYS A C 1
ATOM 1649 O O . LYS A 1 199 ? -7.910 2.178 19.642 1.00 98.31 199 LYS A O 1
ATOM 1654 N N . TYR A 1 200 ? -8.669 2.323 17.533 1.00 98.00 200 TYR A N 1
ATOM 1655 C CA . TYR A 1 200 ? -10.089 2.341 17.897 1.00 98.00 200 TYR A CA 1
ATOM 1656 C C . TYR A 1 200 ? -10.519 1.032 18.575 1.00 98.00 200 TYR A C 1
ATOM 1658 O O . TYR A 1 200 ? -11.093 1.054 19.668 1.00 98.00 200 TYR A O 1
ATOM 1666 N N . LYS A 1 201 ? -10.174 -0.117 17.980 1.00 98.38 201 LYS A N 1
ATOM 1667 C CA . LYS A 1 201 ? -10.478 -1.447 18.528 1.00 98.38 201 LYS A CA 1
ATOM 1668 C C . LYS A 1 201 ? -9.866 -1.642 19.914 1.00 98.38 201 LYS A C 1
ATOM 1670 O O . LYS A 1 201 ? -10.522 -2.183 20.805 1.00 98.38 201 LYS A O 1
ATOM 1675 N N . ASP A 1 202 ? -8.640 -1.181 20.127 1.00 98.38 202 ASP A N 1
ATOM 1676 C CA . ASP A 1 202 ? -7.965 -1.284 21.418 1.00 98.38 202 ASP A CA 1
ATOM 1677 C C . ASP A 1 202 ? -8.592 -0.376 22.479 1.00 98.38 202 ASP A C 1
ATOM 1679 O O . ASP A 1 202 ? -8.766 -0.808 23.622 1.00 98.38 202 ASP A O 1
ATOM 1683 N N . ARG A 1 203 ? -9.011 0.845 22.115 1.00 98.12 203 ARG A N 1
ATOM 1684 C CA . ARG A 1 203 ? -9.791 1.721 23.009 1.00 98.12 203 ARG A CA 1
ATOM 1685 C C . ARG A 1 203 ? -11.104 1.055 23.426 1.00 98.12 203 ARG A C 1
ATOM 1687 O O . ARG A 1 203 ? -11.378 0.972 24.625 1.00 98.12 203 ARG A O 1
ATOM 1694 N N . ALA A 1 204 ? -11.856 0.506 22.473 1.00 97.94 204 ALA A N 1
ATOM 1695 C CA . ALA A 1 204 ? -13.103 -0.208 22.746 1.00 97.94 204 ALA A CA 1
ATOM 1696 C C . ALA A 1 204 ? -12.878 -1.435 23.651 1.00 97.94 204 ALA A C 1
ATOM 1698 O O . ALA A 1 204 ? -13.585 -1.626 24.641 1.00 97.94 204 ALA A O 1
ATOM 1699 N N . LYS A 1 205 ? -11.830 -2.233 23.394 1.00 98.31 205 LYS A N 1
ATOM 1700 C CA . LYS A 1 205 ? -11.454 -3.373 24.251 1.00 98.31 205 LYS A CA 1
ATOM 1701 C C . LYS A 1 205 ? -11.116 -2.948 25.681 1.00 98.31 205 LYS A C 1
ATOM 1703 O O . LYS A 1 205 ? -11.510 -3.636 26.622 1.00 98.31 205 LYS A O 1
ATOM 1708 N N . ARG A 1 206 ? -10.385 -1.842 25.869 1.00 98.25 206 ARG A N 1
ATOM 1709 C CA . ARG A 1 206 ? -10.056 -1.316 27.208 1.00 98.25 206 ARG A CA 1
ATOM 1710 C C . ARG A 1 206 ? -11.314 -0.895 27.962 1.00 98.25 206 ARG A C 1
ATOM 1712 O O . ARG A 1 206 ? -11.472 -1.271 29.121 1.00 98.25 206 ARG A O 1
ATOM 1719 N N . GLN A 1 207 ? -12.224 -0.181 27.300 1.00 98.06 207 GLN A N 1
ATOM 1720 C CA . GLN A 1 207 ? -13.509 0.207 27.889 1.00 98.06 207 GLN A CA 1
ATOM 1721 C C . GLN A 1 207 ? -14.343 -1.018 28.275 1.00 98.06 207 GLN A C 1
ATOM 1723 O O . GLN A 1 207 ? -14.840 -1.089 29.397 1.00 98.06 207 GLN A O 1
ATOM 1728 N N . LEU A 1 208 ? -14.414 -2.026 27.400 1.00 98.31 208 LEU A N 1
ATOM 1729 C CA . LEU A 1 208 ? -15.123 -3.272 27.682 1.00 98.31 208 LEU A CA 1
ATOM 1730 C C . LEU A 1 208 ? -14.543 -4.001 28.902 1.00 98.31 208 LEU A C 1
ATOM 1732 O O . LEU A 1 208 ? -15.298 -4.471 29.747 1.00 98.31 208 LEU A O 1
ATOM 1736 N N . ARG A 1 209 ? -13.211 -4.075 29.030 1.00 98.19 209 ARG A N 1
ATOM 1737 C CA . ARG A 1 209 ? -12.557 -4.660 30.216 1.00 98.19 209 ARG A CA 1
ATOM 1738 C C . ARG A 1 209 ? -12.920 -3.903 31.495 1.00 98.19 209 ARG A C 1
ATOM 1740 O O . ARG A 1 209 ? -13.201 -4.547 32.501 1.00 98.19 209 ARG A O 1
ATOM 1747 N N . LYS A 1 210 ? -12.951 -2.566 31.447 1.00 98.50 210 LYS A N 1
ATOM 1748 C CA . LYS A 1 210 ? -13.338 -1.723 32.588 1.00 98.50 210 LYS A CA 1
ATOM 1749 C C . LYS A 1 210 ? -14.786 -1.982 33.011 1.00 98.50 210 LYS A C 1
ATOM 1751 O O . LYS A 1 210 ? -15.019 -2.301 34.169 1.00 98.50 210 LYS A O 1
ATOM 1756 N N . ARG A 1 211 ? -15.734 -1.932 32.069 1.00 97.88 211 ARG A N 1
ATOM 1757 C CA . ARG A 1 211 ? -17.158 -2.206 32.334 1.00 97.88 211 ARG A CA 1
ATOM 1758 C C . ARG A 1 211 ? -17.384 -3.623 32.858 1.00 97.88 211 ARG A C 1
ATOM 1760 O O . ARG A 1 211 ? -18.103 -3.795 33.827 1.00 97.88 211 ARG A O 1
ATOM 1767 N N . LYS A 1 212 ? -16.712 -4.631 32.287 1.00 98.44 212 LYS A N 1
ATOM 1768 C CA . LYS A 1 212 ? -16.780 -6.013 32.797 1.00 98.44 212 LYS A CA 1
ATOM 1769 C C . LYS A 1 212 ? -16.306 -6.132 34.243 1.00 98.44 212 LYS A C 1
ATOM 1771 O O . LYS A 1 212 ? -16.867 -6.931 34.980 1.00 98.44 212 LYS A O 1
ATOM 1776 N N . LYS A 1 213 ? -15.267 -5.387 34.635 1.00 98.38 213 LYS A N 1
ATOM 1777 C CA . LYS A 1 213 ? -14.810 -5.362 36.027 1.00 98.38 213 LYS A CA 1
ATOM 1778 C C . LYS A 1 213 ? -15.867 -4.726 36.931 1.00 98.38 213 LYS A C 1
ATOM 1780 O O . LYS A 1 213 ? -16.250 -5.346 37.906 1.00 98.38 213 LYS A O 1
ATOM 1785 N N . GLU A 1 214 ? -16.386 -3.562 36.553 1.00 98.31 214 GLU A N 1
ATOM 1786 C CA . GLU A 1 214 ? -17.439 -2.878 37.316 1.00 98.31 214 GLU A CA 1
ATOM 1787 C C . GLU A 1 214 ? -18.699 -3.741 37.480 1.00 98.31 214 GLU A C 1
ATOM 1789 O O . GLU A 1 214 ? -19.249 -3.799 38.571 1.00 98.31 214 GLU A O 1
ATOM 1794 N N . CYS A 1 215 ? -19.129 -4.463 36.438 1.00 97.81 215 CYS A N 1
ATOM 1795 C CA . CYS A 1 215 ? -20.240 -5.412 36.553 1.00 97.81 215 CYS A CA 1
ATOM 1796 C C . CYS A 1 215 ? -19.947 -6.511 37.581 1.00 97.81 215 CYS A C 1
ATOM 1798 O O . CYS A 1 215 ? -20.800 -6.790 38.411 1.00 97.81 215 CYS A O 1
ATOM 1800 N N . LYS A 1 216 ? -18.740 -7.091 37.563 1.00 98.50 216 LYS A N 1
ATOM 1801 C CA . LYS A 1 216 ? -18.340 -8.102 38.553 1.00 98.50 216 LYS A CA 1
ATOM 1802 C C . LYS A 1 216 ? -18.323 -7.537 39.971 1.00 98.50 216 LYS A C 1
ATOM 1804 O O . LYS A 1 216 ? -18.804 -8.193 40.885 1.00 98.50 216 LYS A O 1
ATOM 1809 N N . ASP A 1 217 ? -17.779 -6.337 40.151 1.00 98.31 217 ASP A N 1
ATOM 1810 C CA . ASP A 1 217 ? -17.717 -5.684 41.460 1.00 98.31 217 ASP A CA 1
ATOM 1811 C C . ASP A 1 217 ? -19.153 -5.449 41.992 1.00 98.31 217 ASP A C 1
ATOM 1813 O O . ASP A 1 217 ? -19.478 -5.868 43.103 1.00 98.31 217 ASP A O 1
ATOM 1817 N N . LEU A 1 218 ? -20.066 -4.932 41.160 1.00 98.19 218 LEU A N 1
ATOM 1818 C CA . LEU A 1 218 ? -21.485 -4.761 41.511 1.00 98.19 218 LEU A CA 1
ATOM 1819 C C . LEU A 1 218 ? -22.203 -6.088 41.805 1.00 98.19 218 LEU A C 1
ATOM 1821 O O . LEU A 1 218 ? -22.988 -6.163 42.746 1.00 98.19 218 LEU A O 1
ATOM 1825 N N . GLU A 1 219 ? -21.937 -7.150 41.042 1.00 98.19 219 GLU A N 1
ATOM 1826 C CA . GLU A 1 219 ? -22.483 -8.490 41.312 1.00 98.19 219 GLU A CA 1
ATOM 1827 C C . GLU A 1 219 ? -22.068 -8.994 42.703 1.00 98.19 219 GLU A C 1
ATOM 1829 O O . GLU A 1 219 ? -22.881 -9.576 43.432 1.00 98.19 219 GLU A O 1
ATOM 1834 N N . THR A 1 220 ? -20.818 -8.736 43.104 1.00 97.69 220 THR A N 1
ATOM 1835 C CA . THR A 1 220 ? -20.350 -9.092 44.448 1.00 97.69 220 THR A CA 1
ATOM 1836 C C . THR A 1 220 ? -21.022 -8.258 45.537 1.00 97.69 220 THR A C 1
ATOM 1838 O O . THR A 1 220 ? -21.404 -8.821 46.562 1.00 97.69 220 THR A O 1
ATOM 1841 N N . GLU A 1 221 ? -21.240 -6.959 45.317 1.00 97.69 221 GLU A N 1
ATOM 1842 C CA . GLU A 1 221 ? -21.964 -6.093 46.259 1.00 97.69 221 GLU A CA 1
ATOM 1843 C C . GLU A 1 221 ? -23.425 -6.529 46.426 1.00 97.69 221 GLU A C 1
ATOM 1845 O O . GLU A 1 221 ? -23.899 -6.685 47.552 1.00 97.69 221 GLU A O 1
ATOM 1850 N N . ILE A 1 222 ? -24.125 -6.813 45.322 1.00 96.94 222 ILE A N 1
ATOM 1851 C CA . ILE A 1 222 ? -25.502 -7.331 45.344 1.00 96.94 222 ILE A CA 1
ATOM 1852 C C . ILE A 1 222 ? -25.568 -8.626 46.160 1.00 96.94 222 ILE A C 1
ATOM 1854 O O . ILE A 1 222 ? -26.453 -8.785 47.001 1.00 96.94 222 ILE A O 1
ATOM 1858 N N . SER A 1 223 ? -24.607 -9.531 45.958 1.00 96.75 223 SER A N 1
ATOM 1859 C CA . SER A 1 223 ? -24.540 -10.797 46.696 1.00 96.75 223 SER A CA 1
ATOM 1860 C C . SER A 1 223 ? -24.348 -10.578 48.202 1.00 96.75 223 SER A C 1
ATOM 1862 O O . SER A 1 223 ? -24.978 -11.250 49.016 1.00 96.75 223 SER A O 1
ATOM 1864 N N . GLN A 1 224 ? -23.518 -9.609 48.600 1.00 95.94 224 GLN A N 1
ATOM 1865 C CA . GLN A 1 224 ? -23.319 -9.267 50.012 1.00 95.94 224 GLN A CA 1
ATOM 1866 C C . GLN A 1 224 ? -24.582 -8.677 50.649 1.00 95.94 224 GLN A C 1
ATOM 1868 O O . GLN A 1 224 ? -24.928 -9.046 51.773 1.00 95.94 224 GLN A O 1
ATOM 1873 N N . ILE A 1 225 ? -25.286 -7.791 49.938 1.00 95.25 225 ILE A N 1
ATOM 1874 C CA . ILE A 1 225 ? -26.547 -7.206 50.413 1.00 95.25 225 ILE A CA 1
ATOM 1875 C C . ILE A 1 225 ? -27.603 -8.300 50.596 1.00 95.25 225 ILE A C 1
ATOM 1877 O O . ILE A 1 225 ? -28.241 -8.347 51.647 1.00 95.25 225 ILE A O 1
ATOM 1881 N N . ALA A 1 226 ? -27.730 -9.215 49.631 1.00 94.75 226 ALA A N 1
ATOM 1882 C CA . ALA A 1 226 ? -28.665 -10.335 49.713 1.00 94.75 226 ALA A CA 1
ATOM 1883 C C . ALA A 1 226 ? -28.416 -11.211 50.957 1.00 94.75 226 ALA A C 1
ATOM 1885 O O . ALA A 1 226 ? -29.358 -11.532 51.685 1.00 94.75 226 ALA A O 1
ATOM 1886 N N . ASN A 1 227 ? -27.149 -11.518 51.255 1.00 92.69 227 ASN A N 1
ATOM 1887 C CA . ASN A 1 227 ? -26.769 -12.255 52.464 1.00 92.69 227 ASN A CA 1
ATOM 1888 C C . ASN A 1 227 ? -27.100 -11.465 53.747 1.00 92.69 227 ASN A C 1
ATOM 1890 O O . ASN A 1 227 ? -27.579 -12.029 54.732 1.00 92.69 227 ASN A O 1
ATOM 1894 N N . ALA A 1 228 ? -26.878 -10.146 53.752 1.00 93.19 228 ALA A N 1
ATOM 1895 C CA . ALA A 1 228 ? -27.218 -9.295 54.891 1.00 93.19 228 ALA A CA 1
ATOM 1896 C C . ALA A 1 228 ? -28.737 -9.226 55.134 1.00 93.19 228 ALA A C 1
ATOM 1898 O O . ALA A 1 228 ? -29.172 -9.221 56.287 1.00 93.19 228 ALA A O 1
ATOM 1899 N N . ASP A 1 229 ? -29.550 -9.206 54.075 1.00 93.69 229 ASP A N 1
ATOM 1900 C CA . ASP A 1 229 ? -31.012 -9.286 54.166 1.00 93.69 229 ASP A CA 1
ATOM 1901 C C . ASP A 1 229 ? -31.495 -10.621 54.733 1.00 93.69 229 ASP A C 1
ATOM 1903 O O . ASP A 1 229 ? -32.470 -10.667 55.484 1.00 93.69 229 ASP A O 1
ATOM 1907 N N . GLU A 1 230 ? -30.830 -11.725 54.402 1.00 93.88 230 GLU A N 1
ATOM 1908 C CA . GLU A 1 230 ? -31.115 -13.032 54.999 1.00 93.88 230 GLU A CA 1
ATOM 1909 C C . GLU A 1 230 ? -30.808 -13.056 56.505 1.00 93.88 230 GLU A C 1
ATOM 1911 O O . GLU A 1 230 ? -31.638 -13.489 57.313 1.00 93.88 230 GLU A O 1
ATOM 1916 N N . TYR A 1 231 ? -29.668 -12.489 56.907 1.00 91.25 231 TYR A N 1
ATOM 1917 C CA . TYR A 1 231 ? -29.319 -12.357 58.320 1.00 91.25 231 TYR A CA 1
ATOM 1918 C C . TYR A 1 231 ? -30.303 -11.451 59.080 1.00 91.25 231 TYR A C 1
ATOM 1920 O O . TYR A 1 231 ? -30.772 -11.812 60.162 1.00 91.25 231 TYR A O 1
ATOM 1928 N N . ARG A 1 232 ? -30.687 -10.304 58.495 1.00 94.12 232 ARG A N 1
ATOM 1929 C CA . ARG A 1 232 ? -31.708 -9.402 59.060 1.00 94.12 232 ARG A CA 1
ATOM 1930 C C . ARG A 1 232 ? -33.039 -10.117 59.278 1.00 94.12 232 ARG A C 1
ATOM 1932 O O . ARG A 1 232 ? -33.585 -10.035 60.376 1.00 94.12 232 ARG A O 1
ATOM 1939 N N . ARG A 1 233 ? -33.520 -10.857 58.272 1.00 94.69 233 ARG A N 1
ATOM 1940 C CA . ARG A 1 233 ? -34.765 -11.638 58.364 1.00 94.69 233 ARG A CA 1
ATOM 1941 C C . ARG A 1 233 ? -34.724 -12.650 59.505 1.00 94.69 233 ARG A C 1
ATOM 1943 O O . ARG A 1 233 ? -35.700 -12.781 60.237 1.00 94.69 233 ARG A O 1
ATOM 1950 N N . THR A 1 234 ? -33.586 -13.314 59.699 1.00 94.12 234 THR A N 1
ATOM 1951 C CA . THR A 1 234 ? -33.399 -14.268 60.803 1.00 94.12 234 THR A CA 1
ATOM 1952 C C . THR A 1 234 ? -33.460 -13.584 62.173 1.00 94.12 234 THR A C 1
ATOM 1954 O O . THR A 1 234 ? -34.152 -14.061 63.070 1.00 94.12 234 THR A O 1
ATOM 1957 N N . ILE A 1 235 ? -32.790 -12.437 62.345 1.00 94.56 235 ILE A N 1
ATOM 1958 C CA . ILE A 1 235 ? -32.857 -11.670 63.603 1.00 94.56 235 ILE A CA 1
ATOM 1959 C C . ILE A 1 235 ? -34.288 -11.220 63.895 1.00 94.56 235 ILE A C 1
ATOM 1961 O O . ILE A 1 235 ? -34.740 -11.294 65.036 1.00 94.56 235 ILE A O 1
ATOM 1965 N N . GLU A 1 236 ? -34.990 -10.718 62.884 1.00 96.19 236 GLU A N 1
ATOM 1966 C CA . GLU A 1 236 ? -36.351 -10.215 63.041 1.00 96.19 236 GLU A CA 1
ATOM 1967 C C . GLU A 1 236 ? -37.329 -11.334 63.411 1.00 96.19 236 GLU A C 1
ATOM 1969 O O . GLU A 1 236 ? -38.169 -11.150 64.291 1.00 96.19 236 GLU A O 1
ATOM 1974 N N . TYR A 1 237 ? -37.150 -12.528 62.840 1.00 95.44 237 TYR A N 1
ATOM 1975 C CA . TYR A 1 237 ? -37.874 -13.728 63.255 1.00 95.44 237 TYR A CA 1
ATOM 1976 C C . TYR A 1 237 ? -37.662 -14.053 64.743 1.00 95.44 237 TYR A C 1
ATOM 1978 O O . TYR A 1 237 ? -38.633 -14.251 65.476 1.00 95.44 237 TYR A O 1
ATOM 1986 N N . GLU A 1 238 ? -36.414 -14.054 65.221 1.00 95.50 238 GLU A N 1
ATOM 1987 C CA . GLU A 1 238 ? -36.117 -14.328 66.634 1.00 95.50 238 GLU A CA 1
ATOM 1988 C C . GLU A 1 238 ? -36.625 -13.226 67.575 1.00 95.50 238 GLU A C 1
ATOM 1990 O O . GLU A 1 238 ? -37.131 -13.534 68.655 1.00 95.50 238 GLU A O 1
ATOM 1995 N N . ARG A 1 239 ? -36.559 -11.950 67.167 1.00 94.88 239 ARG A N 1
ATOM 1996 C CA . ARG A 1 239 ? -37.146 -10.832 67.927 1.00 94.88 239 ARG A CA 1
ATOM 1997 C C . ARG A 1 239 ? -38.651 -10.997 68.091 1.00 94.88 239 ARG A C 1
ATOM 1999 O O . ARG A 1 239 ? -39.129 -10.997 69.218 1.00 94.88 239 ARG A O 1
ATOM 2006 N N . ASN A 1 240 ? -39.372 -11.246 66.997 1.00 95.81 240 ASN A N 1
ATOM 2007 C CA . ASN A 1 240 ? -40.818 -11.474 67.037 1.00 95.81 240 ASN A CA 1
ATOM 2008 C C . ASN A 1 240 ? -41.181 -12.666 67.936 1.00 95.81 240 ASN A C 1
ATOM 2010 O O . ASN A 1 240 ? -42.175 -12.630 68.664 1.00 95.81 240 ASN A O 1
ATOM 2014 N N . ARG A 1 241 ? -40.357 -13.723 67.926 1.00 95.12 241 ARG A N 1
ATOM 2015 C CA . ARG A 1 241 ? -40.527 -14.874 68.820 1.00 95.12 241 ARG A CA 1
ATOM 2016 C C . ARG A 1 241 ? -40.337 -14.487 70.291 1.00 95.12 241 ARG A C 1
ATOM 2018 O O . ARG A 1 241 ? -41.151 -14.877 71.128 1.00 95.12 241 ARG A O 1
ATOM 2025 N N . ALA A 1 242 ? -39.299 -13.714 70.605 1.00 93.94 242 ALA A N 1
ATOM 2026 C CA . ALA A 1 242 ? -39.041 -13.211 71.953 1.00 93.94 242 ALA A CA 1
ATOM 2027 C C . ALA A 1 242 ? -40.164 -12.285 72.451 1.00 93.94 242 ALA A C 1
ATOM 2029 O O . ALA A 1 242 ? -40.626 -12.456 73.579 1.00 93.94 242 ALA A O 1
ATOM 2030 N N . ASP A 1 243 ? -40.654 -11.377 71.605 1.00 95.62 243 ASP A N 1
ATOM 2031 C CA . ASP A 1 243 ? -41.778 -10.485 71.916 1.00 95.62 243 ASP A CA 1
ATOM 2032 C C . ASP A 1 243 ? -43.056 -11.286 72.199 1.00 95.62 243 ASP A C 1
ATOM 2034 O O . ASP A 1 243 ? -43.776 -11.007 73.158 1.00 95.62 243 ASP A O 1
ATOM 2038 N N . GLY A 1 244 ? -43.306 -12.352 71.430 1.00 95.00 244 GLY A N 1
ATOM 2039 C CA . GLY A 1 244 ? -44.389 -13.299 71.699 1.00 95.00 244 GLY A CA 1
ATOM 2040 C C . GLY A 1 244 ? -44.301 -13.922 73.097 1.00 95.00 244 GLY A C 1
ATOM 2041 O O . GLY A 1 244 ? -45.296 -13.954 73.825 1.00 95.00 244 GLY A O 1
ATOM 2042 N N . TYR A 1 245 ? -43.108 -14.362 73.514 1.00 94.75 245 TYR A N 1
ATOM 2043 C CA . TYR A 1 245 ? -42.893 -14.879 74.869 1.00 94.75 245 TYR A CA 1
ATOM 2044 C C . TYR A 1 245 ? -43.044 -13.802 75.945 1.00 94.75 245 TYR A C 1
ATOM 2046 O O . TYR A 1 245 ? -43.645 -14.074 76.983 1.00 94.75 245 TYR A O 1
ATOM 2054 N N . GLN A 1 246 ? -42.540 -12.587 75.717 1.00 94.56 246 GLN A N 1
ATOM 2055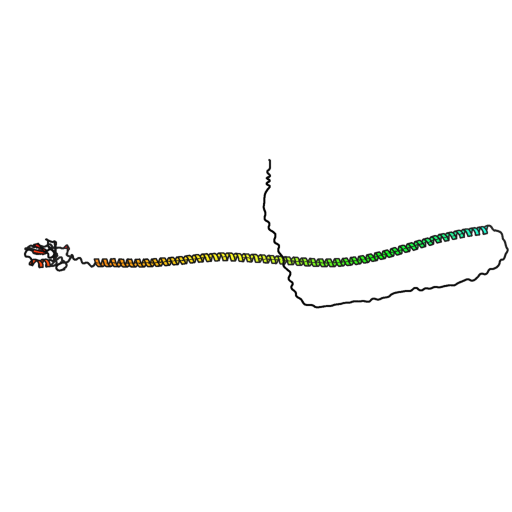 C CA . GLN A 1 246 ? -42.714 -11.479 76.658 1.00 94.56 246 GLN A CA 1
ATOM 2056 C C . GLN A 1 246 ? -44.192 -11.148 76.863 1.00 94.56 246 GLN A C 1
ATOM 2058 O O . GLN A 1 246 ? -44.634 -11.047 78.007 1.00 94.56 246 GLN A O 1
ATOM 2063 N N . ASN A 1 247 ? -44.965 -11.057 75.780 1.00 95.81 247 ASN A N 1
ATOM 2064 C CA . ASN A 1 247 ? -46.406 -10.821 75.836 1.00 95.81 247 ASN A CA 1
ATOM 2065 C C . ASN A 1 247 ? -47.128 -11.933 76.609 1.00 95.81 247 ASN A C 1
ATOM 2067 O O . ASN A 1 247 ? -47.980 -11.647 77.450 1.00 95.81 247 ASN A O 1
ATOM 2071 N N . LEU A 1 248 ? -46.752 -13.198 76.389 1.00 96.19 248 LEU A N 1
ATOM 2072 C CA . LEU A 1 248 ? -47.297 -14.327 77.144 1.00 96.19 248 LEU A CA 1
ATOM 2073 C C . LEU A 1 248 ? -46.968 -14.225 78.640 1.00 96.19 248 LEU A C 1
ATOM 2075 O O . LEU A 1 248 ? -47.850 -14.406 79.476 1.00 96.19 248 LEU A O 1
ATOM 2079 N N . MET A 1 249 ? -45.718 -13.913 78.990 1.00 93.50 249 MET A N 1
ATOM 2080 C CA . MET A 1 249 ? -45.301 -13.760 80.386 1.00 93.50 249 MET A CA 1
ATOM 2081 C C . MET A 1 249 ? -46.005 -12.585 81.069 1.00 93.50 249 MET A C 1
ATOM 2083 O O . MET A 1 249 ? -46.454 -12.726 82.206 1.00 93.50 249 MET A O 1
ATOM 2087 N N . GLN A 1 250 ? -46.155 -11.450 80.380 1.00 94.44 250 GLN A N 1
ATOM 2088 C CA . GLN A 1 250 ? -46.927 -10.310 80.880 1.00 94.44 250 GLN A CA 1
ATOM 2089 C C . GLN A 1 250 ? -48.391 -10.691 81.107 1.00 94.44 250 GLN A C 1
ATOM 2091 O O . GLN A 1 250 ? -48.948 -10.376 82.157 1.00 94.44 250 GLN A O 1
ATOM 2096 N N . HIS A 1 251 ? -49.005 -11.416 80.169 1.00 95.25 251 HIS A N 1
ATOM 2097 C CA . HIS A 1 251 ? -50.379 -11.886 80.312 1.00 95.25 251 HIS A CA 1
ATOM 2098 C C . HIS A 1 251 ? -50.549 -12.820 81.518 1.00 95.25 251 HIS A C 1
ATOM 2100 O O . HIS A 1 251 ? -51.451 -12.624 82.331 1.00 95.25 251 HIS A O 1
ATOM 2106 N N . ILE A 1 252 ? -49.647 -13.794 81.677 1.00 94.69 252 ILE A N 1
ATOM 2107 C CA . ILE A 1 252 ? -49.629 -14.695 82.835 1.00 94.69 252 ILE A CA 1
ATOM 2108 C C . ILE A 1 252 ? -49.473 -13.895 84.135 1.00 94.69 252 ILE A C 1
ATOM 2110 O O . ILE A 1 252 ? -50.204 -14.133 85.094 1.00 94.69 252 ILE A O 1
ATOM 2114 N N . HIS A 1 253 ? -48.561 -12.920 84.175 1.00 93.62 253 HIS A N 1
ATOM 2115 C CA . HIS A 1 253 ? -48.360 -12.075 85.351 1.00 93.62 253 HIS A CA 1
ATOM 2116 C C . HIS A 1 253 ? -49.625 -11.292 85.730 1.00 93.62 253 HIS A C 1
ATOM 2118 O O . HIS A 1 253 ? -50.013 -11.286 86.897 1.00 93.62 253 HIS A O 1
ATOM 2124 N N . LEU A 1 254 ? -50.304 -10.694 84.747 1.00 93.62 254 LEU A N 1
ATOM 2125 C CA . LEU A 1 254 ? -51.576 -9.996 84.953 1.00 93.62 254 LEU A CA 1
ATOM 2126 C C . LEU A 1 254 ? -52.671 -10.935 85.481 1.00 93.62 254 LEU A C 1
ATOM 2128 O O . LEU A 1 254 ? -53.429 -10.548 86.367 1.00 93.62 254 LEU A O 1
ATOM 2132 N N . MET A 1 255 ? -52.739 -12.176 84.986 1.00 91.12 255 MET A N 1
ATOM 2133 C CA . MET A 1 255 ? -53.686 -13.177 85.495 1.00 91.12 255 MET A CA 1
ATOM 2134 C C . MET A 1 255 ? -53.453 -13.471 86.982 1.00 91.12 255 MET A C 1
ATOM 2136 O O . MET A 1 255 ? -54.412 -13.477 87.751 1.00 91.12 255 MET A O 1
ATOM 2140 N N . TYR A 1 256 ? -52.196 -13.649 87.405 1.00 88.81 256 TYR A N 1
ATOM 2141 C CA . TYR A 1 256 ? -51.864 -13.862 88.819 1.00 88.81 256 TYR A CA 1
ATOM 2142 C C . TYR A 1 256 ? -52.196 -12.652 89.696 1.00 88.81 256 TYR A C 1
ATOM 2144 O O . TYR A 1 256 ? -52.753 -12.828 90.776 1.00 88.81 256 TYR A O 1
ATOM 2152 N N . GLN A 1 257 ? -51.891 -11.433 89.240 1.00 86.12 257 GLN A N 1
ATOM 2153 C CA . GLN A 1 257 ? -52.232 -10.214 89.979 1.00 86.12 257 GLN A CA 1
ATOM 2154 C C . GLN A 1 257 ? -53.746 -10.074 90.175 1.00 86.12 257 GLN A C 1
ATOM 2156 O O . GLN A 1 257 ? -54.196 -9.768 91.278 1.00 86.12 257 GLN A O 1
ATOM 2161 N N . ASN A 1 258 ? -54.532 -10.339 89.129 1.00 84.69 258 ASN A N 1
ATOM 2162 C CA . ASN A 1 258 ? -55.991 -10.304 89.209 1.00 84.69 258 ASN A CA 1
ATOM 2163 C C . ASN A 1 258 ? -56.540 -11.393 90.146 1.00 84.69 258 ASN A C 1
ATOM 2165 O O . ASN A 1 258 ? -57.440 -11.107 90.931 1.00 84.69 258 ASN A O 1
ATOM 2169 N N . ASP A 1 259 ? -55.995 -12.617 90.113 1.00 81.38 259 ASP A N 1
ATOM 2170 C CA . ASP A 1 259 ? -56.403 -13.695 91.032 1.00 81.38 259 ASP A CA 1
ATOM 2171 C C . ASP A 1 259 ? -56.075 -13.345 92.495 1.00 81.38 259 ASP A C 1
ATOM 2173 O O . ASP A 1 259 ? -56.881 -13.577 93.396 1.00 81.38 259 ASP A O 1
ATOM 2177 N N . GLU A 1 260 ? -54.923 -12.716 92.751 1.00 76.38 260 GLU A N 1
ATOM 2178 C CA . GLU A 1 260 ? -54.562 -12.232 94.087 1.00 76.38 260 GLU A CA 1
ATOM 2179 C C . GLU A 1 260 ? -55.496 -11.104 94.562 1.00 76.38 260 GLU A C 1
ATOM 2181 O O . GLU A 1 260 ? -55.913 -11.093 95.723 1.00 76.38 260 GLU A O 1
ATOM 2186 N N . GLN A 1 261 ? -55.873 -10.181 93.671 1.00 72.81 261 GLN A N 1
ATOM 2187 C CA . GLN 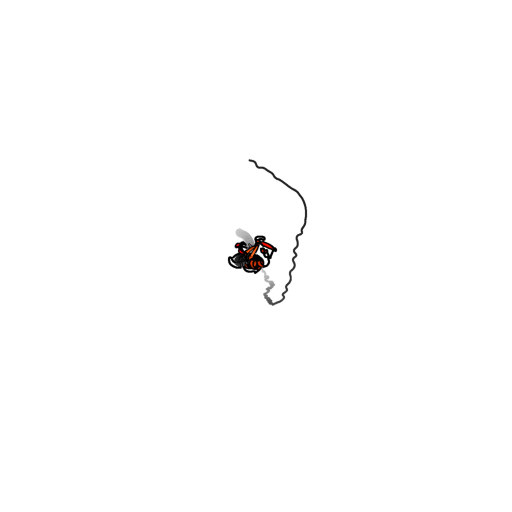A 1 261 ? -56.854 -9.132 93.968 1.00 72.81 261 GLN A CA 1
ATOM 2188 C C . GLN A 1 261 ? -58.238 -9.718 94.281 1.00 72.81 261 GLN A C 1
ATOM 2190 O O . GLN A 1 261 ? -58.823 -9.366 95.306 1.00 72.81 261 GLN A O 1
ATOM 2195 N N . LEU A 1 262 ? -58.718 -10.681 93.487 1.00 72.56 262 LEU A N 1
ATOM 2196 C CA . LEU A 1 262 ? -59.982 -11.384 93.734 1.00 72.56 262 LEU A CA 1
ATOM 2197 C C . LEU A 1 262 ? -59.986 -12.111 95.086 1.00 72.56 262 LEU A C 1
ATOM 2199 O O . LEU A 1 262 ? -60.979 -12.060 95.813 1.00 72.56 262 LEU A O 1
ATOM 2203 N N . ARG A 1 263 ? -58.868 -12.745 95.468 1.00 67.12 263 ARG A N 1
ATOM 2204 C CA . ARG A 1 263 ? -58.722 -13.377 96.793 1.00 67.12 263 ARG A CA 1
ATOM 2205 C C . ARG A 1 263 ? -58.770 -12.360 97.932 1.00 67.12 263 ARG A C 1
ATOM 2207 O O . ARG A 1 263 ? -59.341 -12.665 98.975 1.00 67.12 263 ARG A O 1
ATOM 2214 N N . ARG A 1 264 ? -58.208 -11.159 97.752 1.00 62.84 264 ARG A N 1
ATOM 2215 C CA . ARG A 1 264 ? -58.270 -10.083 98.762 1.00 62.84 264 ARG A CA 1
ATOM 2216 C C . ARG A 1 264 ? -59.671 -9.482 98.908 1.00 62.84 264 ARG A C 1
ATOM 2218 O O . ARG A 1 264 ? -60.012 -9.039 100.000 1.00 62.84 264 ARG A O 1
ATOM 2225 N N . GLU A 1 265 ? -60.485 -9.482 97.855 1.00 59.88 265 GLU A N 1
ATOM 2226 C CA . GLU A 1 265 ? -61.861 -8.961 97.892 1.00 59.88 265 GLU A CA 1
ATOM 2227 C C . GLU A 1 265 ? -62.891 -9.958 98.468 1.00 59.88 265 GLU A C 1
ATOM 2229 O O . GLU A 1 265 ? -63.968 -9.540 98.895 1.00 59.88 265 GLU A O 1
ATOM 2234 N N . GLN A 1 266 ? -62.574 -11.258 98.541 1.00 54.66 266 GLN A N 1
ATOM 2235 C CA . GLN A 1 266 ? -63.496 -12.316 98.996 1.00 54.66 266 GLN A CA 1
ATOM 2236 C C . GLN A 1 266 ? -63.399 -12.709 100.482 1.00 54.66 266 GLN A C 1
ATOM 2238 O O . GLN A 1 266 ? -64.083 -13.648 100.888 1.00 54.66 266 GLN A O 1
ATOM 2243 N N . ASP A 1 267 ? -62.628 -12.004 101.316 1.00 47.28 267 ASP A N 1
ATOM 2244 C CA . ASP A 1 267 ? -62.518 -12.318 102.750 1.00 47.28 267 ASP A CA 1
ATOM 2245 C C . ASP A 1 267 ? -63.340 -11.330 103.616 1.00 47.28 267 ASP A C 1
ATOM 2247 O O . ASP A 1 267 ? -62.850 -10.258 103.999 1.00 47.28 267 ASP A O 1
ATOM 2251 N N . PRO A 1 268 ? -64.625 -11.608 103.932 1.00 50.28 268 PRO A N 1
ATOM 2252 C CA . PRO A 1 268 ? -65.389 -10.772 104.843 1.00 50.28 268 PRO A CA 1
ATOM 2253 C C . PRO A 1 268 ? -64.874 -11.007 106.264 1.00 50.28 268 PRO A C 1
ATOM 2255 O O . PRO A 1 268 ? -65.261 -11.966 106.924 1.00 50.28 268 PRO A O 1
ATOM 2258 N N . SER A 1 269 ? -64.019 -10.097 106.737 1.00 52.62 269 SER A N 1
ATOM 2259 C CA . SER A 1 269 ? -63.508 -10.028 108.114 1.00 52.62 269 SER A CA 1
ATOM 2260 C C . SER A 1 269 ? -64.517 -10.572 109.155 1.00 52.62 269 SER A C 1
ATOM 2262 O O . SER A 1 269 ? -65.494 -9.880 109.470 1.00 52.62 269 SER A O 1
ATOM 2264 N N . PRO A 1 270 ? -64.281 -11.764 109.750 1.00 55.88 270 PRO A N 1
ATOM 2265 C CA . PRO A 1 270 ? -65.197 -12.433 110.694 1.00 55.88 270 PRO A CA 1
ATOM 2266 C C . PRO A 1 270 ? -65.466 -11.644 111.990 1.00 55.88 270 PRO A C 1
ATOM 2268 O O . PRO A 1 270 ? -66.335 -11.988 112.788 1.00 55.88 270 PRO A O 1
ATOM 2271 N N . LEU A 1 271 ? -64.730 -10.552 112.196 1.00 61.78 271 LEU A N 1
ATOM 2272 C CA . LEU A 1 271 ? -64.654 -9.768 113.427 1.00 61.78 271 LEU A CA 1
ATOM 2273 C C . LEU A 1 271 ? -65.927 -8.966 113.774 1.00 61.78 271 LEU A C 1
ATOM 2275 O O . LEU A 1 271 ? -66.014 -8.444 114.882 1.00 61.78 271 LEU A O 1
ATOM 2279 N N . ARG A 1 272 ? -66.923 -8.842 112.880 1.00 71.81 272 ARG A N 1
ATOM 2280 C CA . ARG A 1 272 ? -68.122 -7.992 113.110 1.00 71.81 272 ARG A CA 1
ATOM 2281 C C . ARG A 1 272 ? -69.444 -8.744 113.294 1.00 71.81 272 ARG A C 1
ATOM 2283 O O . ARG A 1 272 ? -70.515 -8.135 113.245 1.00 71.81 272 ARG A O 1
ATOM 2290 N N . SER A 1 273 ? -69.395 -10.047 113.550 1.00 82.25 273 SER A N 1
ATOM 2291 C CA . SER A 1 273 ? -70.575 -10.870 113.854 1.00 82.25 273 SER A CA 1
ATOM 2292 C C . SER A 1 273 ? -70.415 -11.666 115.148 1.00 82.25 273 SER A C 1
ATOM 2294 O O . SER A 1 273 ? -69.311 -12.009 115.552 1.00 82.25 273 SER A O 1
ATOM 2296 N N . CYS A 1 274 ? -71.531 -11.959 115.818 1.00 84.25 274 CYS A N 1
ATOM 2297 C CA . CYS A 1 274 ? -71.554 -12.818 117.001 1.00 84.25 274 CYS A CA 1
ATOM 2298 C C . CYS A 1 274 ? -71.289 -14.272 116.607 1.00 84.25 274 CYS A C 1
ATOM 2300 O O . CYS A 1 274 ? -72.095 -14.852 115.894 1.00 84.25 274 CYS A O 1
ATOM 2302 N N . GLU A 1 275 ? -70.240 -14.900 117.127 1.00 81.88 275 GLU A N 1
ATOM 2303 C CA . GLU A 1 275 ? -69.870 -16.283 116.774 1.00 81.88 275 GLU A CA 1
ATOM 2304 C C . GLU A 1 275 ? -70.876 -17.352 117.247 1.00 81.88 275 GLU A C 1
ATOM 2306 O O . GLU A 1 275 ? -70.808 -18.497 116.816 1.00 81.88 275 GLU A O 1
ATOM 2311 N N . ILE A 1 276 ? -71.844 -16.996 118.103 1.00 83.94 276 ILE A N 1
ATOM 2312 C CA . ILE A 1 276 ? -72.914 -17.920 118.525 1.00 83.94 276 ILE A CA 1
ATOM 2313 C C . ILE A 1 276 ? -74.083 -17.911 117.538 1.00 83.94 276 ILE A C 1
ATOM 2315 O O . ILE A 1 276 ? -74.580 -18.961 117.150 1.00 83.94 276 ILE A O 1
ATOM 2319 N N . CYS A 1 277 ? -74.583 -16.724 117.185 1.00 85.00 277 CYS A N 1
ATOM 2320 C CA . CYS A 1 277 ? -75.799 -16.590 116.375 1.00 85.00 277 CYS A CA 1
ATOM 2321 C C . CYS A 1 277 ? -75.538 -16.090 114.952 1.00 85.00 277 CYS A C 1
ATOM 2323 O O . CYS A 1 277 ? -76.490 -15.882 114.204 1.00 85.00 277 CYS A O 1
ATOM 2325 N N . LEU A 1 278 ? -74.271 -15.843 114.615 1.00 83.19 278 LEU A N 1
ATOM 2326 C CA . LEU A 1 278 ? -73.759 -15.330 113.341 1.00 83.19 278 LEU A CA 1
ATOM 2327 C C . LEU A 1 278 ? -74.394 -14.005 112.883 1.00 83.19 278 LEU A C 1
ATOM 2329 O O . LEU A 1 278 ? -74.244 -13.588 111.739 1.00 83.19 278 LEU A O 1
ATOM 2333 N N . GLN A 1 279 ? -75.081 -13.294 113.782 1.00 80.88 279 GLN A N 1
ATOM 2334 C CA . GLN A 1 279 ? -75.667 -11.989 113.482 1.00 80.88 279 GLN A CA 1
ATOM 2335 C C . GLN A 1 279 ? -74.619 -10.883 113.607 1.00 80.88 279 GLN A C 1
ATOM 2337 O O . GLN A 1 279 ? -73.869 -10.848 114.587 1.00 80.88 279 GLN A O 1
ATOM 2342 N N . LYS A 1 280 ? -74.605 -9.954 112.642 1.00 82.50 280 LYS A N 1
ATOM 2343 C CA . LYS A 1 280 ? -73.778 -8.739 112.695 1.00 82.50 280 LYS A CA 1
ATOM 23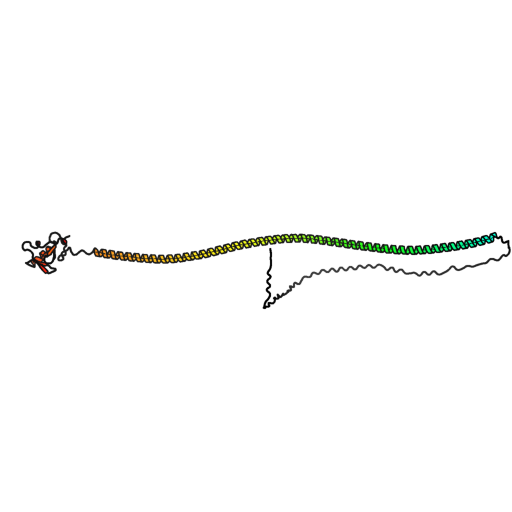44 C C . LYS A 1 280 ? -74.093 -7.925 113.950 1.00 82.50 280 LYS A C 1
ATOM 2346 O O . LYS A 1 280 ? -75.256 -7.782 114.335 1.00 82.50 280 LYS A O 1
ATOM 2351 N N . TYR A 1 281 ? -73.055 -7.398 114.587 1.00 85.25 281 TYR A N 1
ATOM 2352 C CA . TYR A 1 281 ? -73.207 -6.549 115.762 1.00 85.25 281 TYR A CA 1
ATOM 2353 C C . TYR A 1 281 ? -73.849 -5.207 115.395 1.00 85.25 281 TYR A C 1
ATOM 2355 O O . TYR A 1 281 ? -73.478 -4.583 114.406 1.00 85.25 281 TYR A O 1
ATOM 2363 N N . MET A 1 282 ? -74.795 -4.743 116.216 1.00 82.12 282 MET A N 1
ATOM 2364 C CA . MET A 1 282 ? -75.474 -3.453 116.029 1.00 82.12 282 MET A CA 1
ATOM 2365 C C . MET A 1 282 ? -75.239 -2.526 117.225 1.00 82.12 282 MET A C 1
ATOM 2367 O O . MET A 1 282 ? -75.045 -2.989 118.349 1.00 82.12 282 MET A O 1
ATOM 2371 N N . ALA A 1 283 ? -75.313 -1.210 117.005 1.00 79.50 283 ALA A N 1
ATOM 2372 C CA . ALA A 1 283 ? -75.133 -0.202 118.060 1.00 79.50 283 ALA A CA 1
ATOM 2373 C C . ALA A 1 283 ? -76.210 -0.284 119.153 1.00 79.50 283 ALA A C 1
ATOM 2375 O O . ALA A 1 283 ? -75.977 0.087 120.309 1.00 79.50 283 ALA A O 1
ATOM 2376 N N . VAL A 1 284 ? -77.398 -0.771 118.783 1.00 77.75 284 VAL A N 1
ATOM 2377 C CA . VAL A 1 284 ? -78.609 -0.755 119.606 1.00 77.75 284 VAL A CA 1
ATOM 2378 C C . VAL A 1 284 ? -79.368 -2.083 119.541 1.00 77.75 284 VAL A C 1
ATOM 2380 O O . VAL A 1 284 ? -79.239 -2.868 118.601 1.00 77.75 284 VAL A O 1
ATOM 2383 N N . GLY A 1 285 ? -80.168 -2.348 120.574 1.00 81.94 285 GLY A N 1
ATOM 2384 C CA . GLY A 1 285 ? -81.038 -3.520 120.650 1.00 81.94 285 GLY A CA 1
ATOM 2385 C C . GLY A 1 285 ? -80.339 -4.831 121.030 1.00 81.94 285 GLY A C 1
ATOM 2386 O O . GLY A 1 285 ? -79.350 -4.870 121.762 1.00 81.94 285 GLY A O 1
ATOM 2387 N N . ARG A 1 286 ? -80.901 -5.948 120.556 1.00 82.94 286 ARG A N 1
ATOM 2388 C CA . ARG A 1 286 ? -80.521 -7.314 120.965 1.00 82.94 286 ARG A CA 1
ATOM 2389 C C . ARG A 1 286 ? -79.195 -7.810 120.370 1.00 82.94 286 ARG A C 1
ATOM 2391 O O . ARG A 1 286 ? -78.607 -8.750 120.903 1.00 82.94 286 ARG A O 1
ATOM 2398 N N . ALA A 1 287 ? -78.706 -7.162 119.314 1.00 83.00 287 ALA A N 1
ATOM 2399 C CA . ALA A 1 287 ? -77.437 -7.485 118.661 1.00 83.00 287 ALA A CA 1
ATOM 2400 C C . ALA A 1 287 ? -76.249 -6.662 119.196 1.00 83.00 287 ALA A C 1
ATOM 2402 O O . ALA A 1 287 ? -75.180 -6.668 118.594 1.00 83.00 287 ALA A O 1
ATOM 2403 N N . VAL A 1 288 ? -76.413 -5.954 120.320 1.00 86.88 288 VAL A N 1
ATOM 2404 C CA . VAL A 1 288 ? -75.330 -5.156 120.912 1.00 86.88 288 VAL A CA 1
ATOM 2405 C C . VAL A 1 288 ? -74.214 -6.069 121.424 1.00 86.88 288 VAL A C 1
ATOM 2407 O O . VAL A 1 288 ? -74.498 -6.920 122.272 1.00 86.88 288 VAL A O 1
ATOM 2410 N N . PRO A 1 289 ? -72.961 -5.900 120.974 1.00 90.06 289 PRO A N 1
ATOM 2411 C CA . PRO A 1 289 ? -71.826 -6.665 121.476 1.00 90.06 289 PRO A CA 1
ATOM 2412 C C . PRO A 1 289 ? -71.546 -6.310 122.939 1.00 90.06 289 PRO A C 1
ATOM 2414 O O . PRO A 1 289 ? -71.348 -5.143 123.279 1.00 90.06 289 PRO A O 1
ATOM 2417 N N . ARG A 1 290 ? -71.518 -7.311 123.816 1.00 88.38 290 ARG A N 1
ATOM 2418 C CA . ARG A 1 290 ? -71.223 -7.201 125.248 1.00 88.38 290 ARG A CA 1
ATOM 2419 C C . ARG A 1 290 ? -69.951 -7.975 125.567 1.00 88.38 290 ARG A C 1
ATOM 2421 O O . ARG A 1 290 ? -69.803 -9.116 125.136 1.00 88.38 290 ARG A O 1
ATOM 2428 N N . ILE A 1 291 ? -69.066 -7.364 126.346 1.00 89.69 291 ILE A N 1
ATOM 2429 C CA . ILE A 1 291 ? -67.787 -7.957 126.744 1.00 89.69 291 ILE A CA 1
ATOM 2430 C C . ILE A 1 291 ? -67.970 -8.724 128.051 1.00 89.69 291 ILE A C 1
ATOM 2432 O O . ILE A 1 291 ? -68.392 -8.161 129.066 1.00 89.69 291 ILE A O 1
ATOM 2436 N N . LEU A 1 292 ? -67.595 -10.001 128.051 1.00 88.75 292 LEU A N 1
ATOM 2437 C CA . LEU A 1 292 ? -67.436 -10.779 129.274 1.00 88.75 292 LEU A CA 1
ATOM 2438 C C . LEU A 1 292 ? -66.119 -10.371 129.945 1.00 88.75 292 LEU A C 1
ATOM 2440 O O . LEU A 1 292 ? -65.049 -10.865 129.602 1.00 88.75 292 LEU A O 1
ATOM 2444 N N . VAL A 1 293 ? -66.194 -9.439 130.899 1.00 84.50 293 VAL A N 1
ATOM 2445 C CA . VAL A 1 293 ? -65.029 -8.738 131.485 1.00 84.50 293 VAL A CA 1
ATOM 2446 C C . VAL A 1 293 ? -63.948 -9.641 132.087 1.00 84.50 293 VAL A C 1
ATOM 2448 O O . VAL A 1 293 ? -62.827 -9.188 132.281 1.00 84.50 293 VAL A O 1
ATOM 2451 N N . LYS A 1 294 ? -64.254 -10.907 132.397 1.00 86.19 294 LYS A N 1
ATOM 2452 C CA . LYS A 1 294 ? -63.263 -11.853 132.928 1.00 86.19 294 LYS A CA 1
ATOM 2453 C C . LYS A 1 294 ? -62.394 -12.514 131.859 1.00 86.19 294 LYS A C 1
ATOM 2455 O O . LYS A 1 294 ? -61.311 -12.969 132.201 1.00 86.19 294 LYS A O 1
ATOM 2460 N N . CYS A 1 295 ? -62.849 -12.583 130.610 1.00 88.06 295 CYS A N 1
ATOM 2461 C CA . CYS A 1 295 ? -62.121 -13.259 129.533 1.00 88.06 295 CYS A CA 1
ATOM 2462 C C . CYS A 1 295 ? -62.000 -12.449 128.238 1.00 88.06 295 CYS A C 1
ATOM 2464 O O . CYS A 1 295 ? -61.336 -12.901 127.316 1.00 88.06 295 CYS A O 1
ATOM 2466 N N . GLY A 1 296 ? -62.652 -11.290 128.136 1.00 85.62 296 GLY A N 1
ATOM 2467 C CA . GLY A 1 296 ? -62.563 -10.406 126.970 1.00 85.62 296 GLY A CA 1
ATOM 2468 C C . GLY A 1 296 ? -63.394 -10.839 125.758 1.00 85.62 296 GLY A C 1
ATOM 2469 O O . GLY A 1 296 ? -63.548 -10.055 124.825 1.00 85.62 296 GLY A O 1
ATOM 2470 N N . HIS A 1 297 ? -63.992 -12.035 125.771 1.00 89.25 297 HIS A N 1
ATOM 2471 C CA . HIS A 1 297 ? -64.854 -12.486 124.680 1.00 89.25 297 HIS A CA 1
ATOM 2472 C C . HIS A 1 297 ? -66.100 -11.609 124.552 1.00 89.25 297 HIS A C 1
ATOM 2474 O O . HIS A 1 297 ? -66.718 -11.215 125.549 1.00 89.25 297 HIS A O 1
ATOM 2480 N N . THR A 1 298 ? -66.474 -11.330 123.304 1.00 88.00 298 THR A N 1
ATOM 2481 C CA . THR A 1 298 ? -67.628 -10.498 122.975 1.00 88.00 298 THR A CA 1
ATOM 2482 C C . THR A 1 298 ? -68.764 -11.361 122.444 1.00 88.00 298 THR A C 1
ATOM 2484 O O . THR A 1 298 ? -68.555 -12.186 121.563 1.00 88.00 298 THR A O 1
ATOM 2487 N N . LEU A 1 299 ? -69.967 -11.165 122.983 1.00 87.94 299 LEU A N 1
ATOM 2488 C CA . LEU A 1 299 ? -71.194 -11.849 122.571 1.00 87.94 299 LEU A CA 1
ATOM 2489 C C . LEU A 1 299 ? -72.315 -10.841 122.378 1.00 87.94 299 LEU A C 1
ATOM 2491 O O . LEU A 1 299 ? -72.346 -9.816 123.056 1.00 87.94 299 LEU A O 1
ATOM 2495 N N . CYS A 1 300 ? -73.286 -11.123 121.509 1.00 90.38 300 CYS A N 1
ATOM 2496 C CA . CYS A 1 300 ? -74.429 -10.223 121.398 1.00 90.38 300 CYS A CA 1
ATOM 2497 C C . CYS A 1 300 ? -75.307 -10.295 122.656 1.00 90.38 300 CYS A C 1
ATOM 2499 O O . CYS A 1 300 ? -75.405 -11.334 123.315 1.00 90.38 300 CYS A O 1
ATOM 2501 N N . HIS A 1 301 ? -75.970 -9.187 122.981 1.00 88.62 301 HIS A N 1
ATOM 2502 C CA . HIS A 1 301 ? -76.806 -9.058 124.171 1.00 88.62 301 HIS A CA 1
ATOM 2503 C C . HIS A 1 301 ? -77.832 -10.195 124.292 1.00 88.62 301 HIS A C 1
ATOM 2505 O O . HIS A 1 301 ? -77.957 -10.773 125.367 1.00 88.62 301 HIS A O 1
ATOM 2511 N N . LYS A 1 302 ? -78.467 -10.595 123.180 1.00 88.25 302 LYS A N 1
ATOM 2512 C CA . LYS A 1 302 ? -79.394 -11.739 123.115 1.00 88.25 302 LYS A CA 1
ATOM 2513 C C . LYS A 1 302 ? -78.753 -13.060 123.537 1.00 88.25 302 LYS A C 1
ATOM 2515 O O . LYS A 1 302 ? -79.377 -13.859 124.231 1.00 88.25 302 LYS A O 1
ATOM 2520 N N . CYS A 1 303 ? -77.525 -13.319 123.096 1.00 89.62 303 CYS A N 1
ATOM 2521 C CA . CYS A 1 303 ? -76.846 -14.565 123.434 1.00 89.62 303 CYS A CA 1
ATOM 2522 C C . CYS A 1 303 ? -76.423 -14.576 124.902 1.00 89.62 303 CYS A C 1
ATOM 2524 O O . CYS A 1 303 ? -76.601 -15.584 125.575 1.00 89.62 303 CYS A O 1
ATOM 2526 N N . VAL A 1 304 ? -75.952 -13.443 125.430 1.00 86.31 304 VAL A N 1
ATOM 2527 C CA . VAL A 1 304 ? -75.672 -13.315 126.868 1.00 86.31 304 VAL A CA 1
ATOM 2528 C C . VAL A 1 304 ? -76.948 -13.506 127.693 1.00 86.31 304 VAL A C 1
ATOM 2530 O O . VAL A 1 304 ? -76.921 -14.165 128.729 1.00 86.31 304 VAL A O 1
ATOM 2533 N N . GLU A 1 305 ? -78.076 -12.979 127.216 1.00 85.12 305 GLU A N 1
ATOM 2534 C CA . GLU A 1 305 ? -79.388 -13.167 127.835 1.00 85.12 305 GLU A CA 1
ATOM 2535 C C . GLU A 1 305 ? -79.835 -14.623 127.840 1.00 85.12 305 GLU A C 1
ATOM 2537 O O . GLU A 1 305 ? -80.298 -15.110 128.865 1.00 85.12 305 GLU A O 1
ATOM 2542 N N . SER A 1 306 ? -79.605 -15.338 126.742 1.00 84.00 306 SER A N 1
ATOM 2543 C CA . SER A 1 306 ? -79.953 -16.756 126.623 1.00 84.00 306 SER A CA 1
ATOM 2544 C C . SER A 1 306 ? -79.082 -17.655 127.512 1.00 84.00 306 SER A C 1
ATOM 2546 O O . SER A 1 306 ? -79.536 -18.705 127.954 1.00 84.00 306 SER A O 1
ATOM 2548 N N . LEU A 1 307 ? -77.844 -17.243 127.806 1.00 83.06 307 LEU A N 1
ATOM 2549 C CA . LEU A 1 307 ? -76.906 -18.000 128.643 1.00 83.06 307 LEU A CA 1
ATOM 2550 C C . LEU A 1 307 ? -77.085 -17.747 130.149 1.00 83.06 307 LEU A C 1
ATOM 2552 O O . LEU A 1 307 ? -76.621 -18.537 130.965 1.00 83.06 307 LEU A O 1
ATOM 2556 N N . ARG A 1 308 ? -77.753 -16.658 130.541 1.00 76.88 308 ARG A N 1
ATOM 2557 C CA . ARG A 1 308 ? -77.919 -16.268 131.950 1.00 76.88 308 ARG A CA 1
ATOM 2558 C C . ARG A 1 308 ? -78.774 -17.233 132.795 1.00 76.88 308 ARG A C 1
ATOM 2560 O O . ARG A 1 308 ? -78.381 -17.482 133.928 1.00 76.88 308 ARG A O 1
ATOM 2567 N N . PRO A 1 309 ? -79.909 -17.788 132.324 1.00 67.50 309 PRO A N 1
ATOM 2568 C CA . PRO A 1 309 ? -80.732 -18.695 133.132 1.00 67.50 309 PRO A CA 1
ATOM 2569 C C . PRO A 1 309 ? -80.015 -19.987 133.540 1.00 67.50 309 PRO A C 1
ATOM 2571 O O . PRO A 1 309 ? -80.450 -20.656 134.469 1.00 67.50 309 PRO A O 1
ATOM 2574 N N . GLN A 1 310 ? -78.926 -20.336 132.850 1.00 67.12 310 GLN A N 1
ATOM 2575 C CA . GLN A 1 310 ? -78.161 -21.556 133.097 1.00 67.12 310 GLN A CA 1
ATOM 2576 C C . GLN A 1 310 ? -77.250 -21.454 134.331 1.00 67.12 310 GLN A C 1
ATOM 2578 O O . GLN A 1 310 ? -76.724 -22.471 134.771 1.00 67.12 310 GLN A O 1
ATOM 2583 N N . GLU A 1 311 ? -77.050 -20.256 134.898 1.00 68.25 311 GLU A N 1
ATOM 2584 C CA . GLU A 1 311 ? -76.159 -20.047 136.041 1.00 68.25 311 GLU A CA 1
ATOM 2585 C C . GLU A 1 311 ? -76.678 -18.900 136.944 1.00 68.25 311 GLU A C 1
ATOM 2587 O O . GLU A 1 311 ? -76.670 -17.733 136.544 1.00 68.25 311 GLU A O 1
ATOM 2592 N N . PRO A 1 312 ? -77.107 -19.176 138.190 1.00 66.31 312 PRO A N 1
ATOM 2593 C CA . PRO A 1 312 ? -77.765 -18.181 139.048 1.00 66.31 312 PRO A CA 1
ATOM 2594 C C . PRO A 1 312 ? -76.849 -17.021 139.488 1.00 66.31 312 PRO A C 1
ATOM 2596 O O . PRO A 1 312 ? -77.335 -15.973 139.926 1.00 66.31 312 PRO A O 1
ATOM 2599 N N . GLU A 1 313 ? -75.528 -17.176 139.361 1.00 69.94 313 GLU A N 1
ATOM 2600 C CA . GLU A 1 313 ? -74.529 -16.185 139.782 1.00 69.94 313 GLU A CA 1
ATOM 2601 C C . GLU A 1 313 ? -73.949 -15.325 138.636 1.00 69.94 313 GLU A C 1
ATOM 2603 O O . GLU A 1 313 ? -73.241 -14.346 138.905 1.00 69.94 313 GLU A O 1
ATOM 2608 N N . GLY A 1 314 ? -74.235 -15.629 137.360 1.00 81.56 314 GLY A N 1
ATOM 2609 C CA . GLY A 1 314 ? -73.642 -14.904 136.225 1.00 81.56 314 GLY A CA 1
ATOM 2610 C C . GLY A 1 314 ? -73.817 -15.571 134.857 1.00 81.56 314 GLY A C 1
ATOM 2611 O O . GLY A 1 314 ? -74.800 -16.252 134.612 1.00 81.56 314 GLY A O 1
ATOM 2612 N N . VAL A 1 315 ? -72.869 -15.340 133.942 1.00 85.38 315 VAL A N 1
ATOM 2613 C CA . VAL A 1 315 ? -72.813 -15.983 132.612 1.00 85.38 315 VAL A CA 1
ATOM 2614 C C . VAL A 1 315 ? -71.435 -16.607 132.403 1.00 85.38 315 VAL A C 1
ATOM 2616 O O . VAL A 1 315 ? -70.417 -15.933 132.594 1.00 85.38 315 VAL A O 1
ATOM 2619 N N . ARG A 1 316 ? -71.383 -17.880 131.988 1.00 87.50 316 ARG A N 1
ATOM 2620 C CA . ARG A 1 316 ? -70.142 -18.524 131.528 1.00 87.50 316 ARG A CA 1
ATOM 2621 C C . ARG A 1 316 ? -69.916 -18.252 130.047 1.00 87.50 316 ARG A C 1
ATOM 2623 O O . ARG A 1 316 ? -70.827 -18.384 129.236 1.00 87.50 316 ARG A O 1
ATOM 2630 N N . CYS A 1 317 ? -68.684 -17.896 129.694 1.00 87.75 317 CYS A N 1
ATOM 2631 C CA . CYS A 1 317 ? -68.288 -17.766 128.295 1.00 87.75 317 CYS A CA 1
ATOM 2632 C C . CYS A 1 317 ? -68.365 -19.134 127.581 1.00 87.75 317 CYS A C 1
ATOM 2634 O O . CYS A 1 317 ? -67.776 -20.085 128.089 1.00 87.75 317 CYS A O 1
ATOM 2636 N N . PRO A 1 318 ? -69.002 -19.267 126.407 1.00 85.38 318 PRO A N 1
ATOM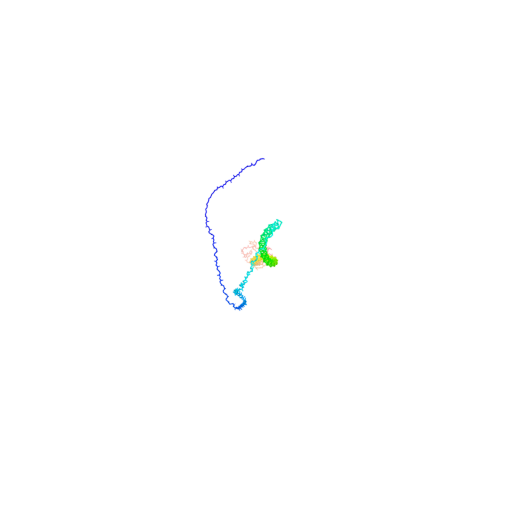 2637 C CA . PRO A 1 318 ? -69.042 -20.536 125.678 1.00 85.38 318 PRO A CA 1
ATOM 2638 C C . PRO A 1 318 ? -67.685 -20.932 125.086 1.00 85.38 318 PRO A C 1
ATOM 2640 O O . PRO A 1 318 ? -67.429 -22.119 124.917 1.00 85.38 318 PRO A O 1
ATOM 2643 N N . PHE A 1 319 ? -66.795 -19.968 124.833 1.00 86.69 319 PHE A N 1
ATOM 2644 C CA . PHE A 1 319 ? -65.488 -20.232 124.220 1.00 86.69 319 PHE A CA 1
ATOM 2645 C C . PHE A 1 319 ? -64.439 -20.687 125.238 1.00 86.69 319 PHE A C 1
ATOM 2647 O O . PHE A 1 319 ? -63.659 -21.592 124.970 1.00 86.69 319 PHE A O 1
ATOM 2654 N N . CYS A 1 320 ? -64.432 -20.092 126.436 1.00 88.31 320 CYS A N 1
ATOM 2655 C CA . CYS A 1 320 ? -63.386 -20.335 127.440 1.00 88.31 320 CYS A CA 1
ATOM 2656 C C . CYS A 1 320 ? -63.916 -20.735 128.827 1.00 88.31 320 CYS A C 1
ATOM 2658 O O . CYS A 1 320 ? -63.141 -20.869 129.770 1.00 88.31 320 CYS A O 1
ATOM 2660 N N . ARG A 1 321 ? -65.239 -20.896 128.983 1.00 84.88 321 ARG A N 1
ATOM 2661 C CA . ARG A 1 321 ? -65.945 -21.344 130.206 1.00 84.88 321 ARG A CA 1
ATOM 2662 C C . ARG A 1 321 ? -65.756 -20.477 131.460 1.00 84.88 321 ARG A C 1
ATOM 2664 O O . ARG A 1 321 ? -66.293 -20.810 132.514 1.00 84.88 321 ARG A O 1
ATOM 2671 N N . THR A 1 322 ? -65.073 -19.335 131.357 1.00 87.69 322 THR A N 1
ATOM 2672 C CA . THR A 1 322 ? -64.869 -18.387 132.463 1.00 87.69 322 THR A CA 1
ATOM 2673 C C . THR A 1 322 ? -66.188 -17.740 132.893 1.00 87.69 322 THR A C 1
ATOM 2675 O O . THR A 1 322 ? -66.914 -17.184 132.064 1.00 87.69 322 THR A O 1
ATOM 2678 N N . LEU A 1 323 ? -66.486 -17.779 134.195 1.00 84.88 323 LEU A N 1
ATOM 2679 C CA . LEU A 1 323 ? -67.684 -17.175 134.780 1.00 84.88 323 LEU A CA 1
ATOM 2680 C C . LEU A 1 323 ? -67.515 -15.659 134.946 1.00 84.88 323 LEU A C 1
ATOM 2682 O O . LEU A 1 323 ? -66.634 -15.192 135.669 1.00 84.88 323 LEU A O 1
ATOM 2686 N N . THR A 1 324 ? -68.404 -14.886 134.328 1.00 86.38 324 THR A N 1
ATOM 2687 C CA . THR A 1 324 ? -68.521 -13.441 134.545 1.00 86.38 324 THR A CA 1
ATOM 2688 C C . THR A 1 324 ? -69.752 -13.156 135.398 1.00 86.38 324 THR A C 1
ATOM 2690 O O . THR A 1 324 ? -70.881 -13.414 134.981 1.00 86.38 324 THR A O 1
ATOM 2693 N N . LYS A 1 325 ? -69.539 -12.619 136.605 1.00 83.00 325 LYS A N 1
ATOM 2694 C CA . LYS A 1 325 ? -70.623 -12.242 137.524 1.00 83.00 325 LYS A CA 1
ATOM 2695 C C . LYS A 1 325 ? -71.394 -11.042 136.971 1.00 83.00 325 LYS A C 1
ATOM 2697 O O . LYS A 1 325 ? -70.787 -10.066 136.532 1.00 83.00 325 LYS A O 1
ATOM 2702 N N . ILE A 1 326 ? -72.722 -11.104 137.023 1.00 80.19 326 ILE A N 1
ATOM 2703 C CA . ILE A 1 326 ? -73.620 -10.034 136.565 1.00 80.19 326 ILE A CA 1
ATOM 2704 C C . ILE A 1 326 ? -74.336 -9.436 137.778 1.00 80.19 326 ILE A C 1
ATOM 2706 O O . ILE A 1 326 ? -74.786 -10.157 138.668 1.00 80.19 326 ILE A O 1
ATOM 2710 N N . SER A 1 327 ? -74.448 -8.107 137.836 1.00 75.69 327 SER A N 1
ATOM 2711 C CA . SER A 1 327 ? -75.092 -7.435 138.969 1.00 75.69 327 SER A CA 1
ATOM 2712 C C . SER A 1 327 ? -76.586 -7.768 139.040 1.00 75.69 327 SER A C 1
ATOM 2714 O O . SER A 1 327 ? -77.317 -7.542 138.075 1.00 75.69 327 SER A O 1
ATOM 2716 N N . ARG A 1 328 ? -77.075 -8.220 140.206 1.00 66.38 328 ARG A N 1
ATOM 2717 C CA . ARG A 1 328 ? -78.511 -8.499 140.421 1.00 66.38 328 ARG A CA 1
ATOM 2718 C C . ARG A 1 328 ? -79.402 -7.265 140.218 1.00 66.38 328 ARG A C 1
ATOM 2720 O O . ARG A 1 328 ? -80.549 -7.431 139.828 1.00 66.38 328 ARG A O 1
ATOM 2727 N N . ARG A 1 329 ? -78.881 -6.044 140.434 1.00 68.00 329 ARG A N 1
ATOM 2728 C CA . ARG A 1 329 ? -79.647 -4.789 140.274 1.00 68.00 329 ARG A CA 1
ATOM 2729 C C . ARG A 1 329 ? -79.719 -4.279 138.831 1.00 68.00 329 ARG A C 1
ATOM 2731 O O . ARG A 1 329 ? -80.723 -3.689 138.467 1.00 68.00 329 ARG A O 1
ATOM 2738 N N . LYS A 1 330 ? -78.655 -4.454 138.034 1.00 68.06 330 LYS A N 1
ATOM 2739 C CA . LYS A 1 330 ? -78.549 -3.895 136.665 1.00 68.06 330 LYS A CA 1
ATOM 2740 C C . LYS A 1 330 ? -78.644 -4.948 135.552 1.00 68.06 330 LYS A C 1
ATOM 2742 O O . LYS A 1 330 ? -78.695 -4.595 134.381 1.00 68.06 330 LYS A O 1
ATOM 2747 N N . GLY A 1 331 ? -78.666 -6.238 135.892 1.00 79.19 331 GLY A N 1
ATOM 2748 C CA . GLY A 1 331 ? -78.742 -7.323 134.913 1.00 79.19 331 GLY A CA 1
ATOM 2749 C C . GLY A 1 331 ? -77.612 -7.267 133.879 1.00 79.19 331 GLY A C 1
ATOM 2750 O O . GLY A 1 331 ? -76.541 -6.727 134.138 1.00 79.19 331 GLY A O 1
ATOM 2751 N N . ILE A 1 332 ? -77.857 -7.817 132.688 1.00 80.06 332 ILE A N 1
ATOM 2752 C CA . ILE A 1 332 ? -76.880 -7.921 131.582 1.00 80.06 332 ILE A CA 1
ATOM 2753 C C . ILE A 1 332 ? -76.363 -6.545 131.141 1.00 80.06 332 ILE A C 1
ATOM 2755 O O . ILE A 1 332 ? -75.268 -6.428 130.589 1.00 80.06 332 ILE A O 1
ATOM 2759 N N . GLU A 1 333 ? -77.116 -5.481 131.419 1.00 80.81 333 GLU A N 1
ATOM 2760 C CA . GLU A 1 333 ? -76.699 -4.114 131.130 1.00 80.81 333 GLU A CA 1
ATOM 2761 C C . GLU A 1 333 ? -75.456 -3.681 131.909 1.00 80.81 333 GLU A C 1
ATOM 2763 O O . GLU A 1 333 ? -74.794 -2.736 131.484 1.00 80.81 333 GLU A O 1
ATOM 2768 N N . SER A 1 334 ? -75.085 -4.401 132.977 1.00 80.25 334 SER A N 1
ATOM 2769 C CA . SER A 1 334 ? -73.835 -4.174 133.706 1.00 80.25 334 SER A CA 1
ATOM 2770 C C . SER A 1 334 ? -72.576 -4.561 132.925 1.00 80.25 334 SER A C 1
ATOM 2772 O O . SER A 1 334 ? -71.481 -4.227 133.366 1.00 80.25 334 SER A O 1
ATOM 2774 N N . LEU A 1 335 ? -72.697 -5.290 131.809 1.00 84.88 335 LEU A N 1
ATOM 2775 C CA . LEU A 1 335 ? -71.553 -5.651 130.970 1.00 84.88 335 LEU A CA 1
ATOM 2776 C C . LEU A 1 335 ? -71.210 -4.520 129.983 1.00 84.88 335 LEU A C 1
ATOM 2778 O O . LEU A 1 335 ? -72.124 -4.003 129.327 1.00 84.88 335 LEU A O 1
ATOM 2782 N N . PRO A 1 336 ? -69.922 -4.162 129.812 1.00 86.69 336 PRO A N 1
ATOM 2783 C CA . PRO A 1 336 ? -69.496 -3.155 128.843 1.00 86.69 336 PRO A CA 1
ATOM 2784 C C . PRO A 1 336 ? -69.923 -3.508 127.417 1.00 86.69 336 PRO A C 1
ATOM 2786 O O . PRO A 1 336 ? -69.927 -4.679 127.029 1.00 86.69 336 PRO A O 1
ATOM 2789 N N . LYS A 1 337 ? -70.277 -2.488 126.633 1.00 88.25 337 LYS A N 1
ATOM 2790 C CA . LYS A 1 337 ? -70.566 -2.628 125.201 1.00 88.25 337 LYS A CA 1
ATOM 2791 C C . LYS A 1 337 ? -69.267 -2.508 124.403 1.00 88.25 337 LYS A C 1
ATOM 2793 O O . LYS A 1 337 ? -68.463 -1.632 124.706 1.00 88.25 337 LYS A O 1
ATOM 2798 N N . ASN A 1 338 ? -69.080 -3.344 123.383 1.00 84.38 338 ASN A N 1
ATOM 2799 C CA . ASN A 1 338 ? -67.913 -3.273 122.500 1.00 84.38 338 ASN A CA 1
ATOM 2800 C C . ASN A 1 338 ? -68.245 -2.551 121.185 1.00 84.38 338 ASN A C 1
ATOM 2802 O O . ASN A 1 338 ? -68.504 -3.184 120.164 1.00 84.38 338 ASN A O 1
ATOM 2806 N N . PHE A 1 339 ? -68.279 -1.218 121.208 1.00 80.56 339 PHE A N 1
ATOM 2807 C CA . PHE A 1 339 ? -68.664 -0.433 120.030 1.00 80.56 339 PHE A CA 1
ATOM 2808 C C . PHE A 1 339 ? -67.665 -0.510 118.865 1.00 80.56 339 PHE A C 1
ATOM 2810 O O . PHE A 1 339 ? -68.036 -0.162 117.753 1.00 80.56 339 PHE A O 1
ATOM 2817 N N . THR A 1 340 ? -66.442 -1.017 119.062 1.00 76.94 340 THR A N 1
ATOM 2818 C CA . THR A 1 340 ? -65.470 -1.173 117.962 1.00 76.94 340 THR A CA 1
ATOM 2819 C C . THR A 1 340 ? -65.880 -2.251 116.956 1.00 76.94 340 THR A C 1
ATOM 2821 O O . THR A 1 340 ? -65.451 -2.195 115.805 1.00 76.94 340 THR A O 1
ATOM 2824 N N . LEU A 1 341 ? -66.728 -3.203 117.370 1.00 76.50 341 LEU A N 1
ATOM 2825 C CA . LEU A 1 341 ? -67.239 -4.288 116.522 1.00 76.50 341 LEU A CA 1
ATOM 2826 C C . LEU A 1 341 ? -68.573 -3.948 115.851 1.00 76.50 341 LEU A C 1
ATOM 2828 O O . LEU A 1 341 ? -69.049 -4.698 115.001 1.00 76.50 341 LEU A O 1
ATOM 2832 N N . VAL A 1 342 ? -69.178 -2.825 116.236 1.00 76.19 342 VAL A N 1
ATOM 2833 C CA . VAL A 1 342 ? -70.373 -2.288 115.593 1.00 76.19 342 VAL A CA 1
ATOM 2834 C C . VAL A 1 342 ? -69.951 -1.582 114.306 1.00 76.19 342 VAL A C 1
ATOM 2836 O O . VAL A 1 342 ? -68.865 -1.008 114.245 1.00 76.19 342 VAL A O 1
ATOM 2839 N N . SER A 1 343 ? -70.763 -1.720 113.259 1.00 58.84 343 SER A N 1
ATOM 2840 C CA . SER A 1 343 ? -70.564 -1.025 111.978 1.00 58.84 343 SER A CA 1
ATOM 2841 C C . SER A 1 343 ? -71.155 0.374 112.033 1.00 58.84 343 SER A C 1
ATOM 2843 O O . SER A 1 343 ? -72.265 0.486 112.607 1.00 58.84 343 SER A O 1
#

Radius of gyration: 97.85 Å; chains: 1; bounding box: 174×58×263 Å

InterPro domains:
  IPR001841 Zinc finger, RING-type [PS50089] (274-321)
  IPR001841 Zinc finger, RING-type [SM00184] (274-320)
  IPR013083 Zinc finger, RING/FYVE/PHD-type [G3DSA:3.30.40.10] (260-343)
  IPR017907 Zinc finger, RING-type, conserved site [PS00518] (295-304)
  IPR027370 Zinc finger, RING-type, eukaryotic [PF13445] (274-318)
  IPR052667 E3 ubiquitin-protein ligase RING-type [PTHR47156] (252-342)

Secondary structure (DSSP, 8-state):
--------------------PPPP-----------------------------------------------------------------HHHHHHHHHHHHHHHHHHHHHHHHHHHHHHHHHHHHHHHHHHHHHHHHHHHHHHHHHHHHHHHHHHHHHHHHHHHHHHHHHHHHHHHHHHHHHHHHHHHHHHHHHHHHHHHHHHHHHHHHHHHHHHHHHHHHHHHHHHHHHHHHHHHHHHHHHHHHHHHHHHHHHHHHHHHHHHHHT---GGGB-TTT-PBP-SSGGG-EEE-TTT--EEEHHHHHHHGGG-TTEEE-TTT--EEE--TTTGGGGSPB-GGG--

Sequence (343 aa):
MDAREERRDRSRSNSSASSGRPGAYDSPPRSHVNSEDEAENYRDDGEYDSDGDTEVEDNGEPDGNIVNRWAVFNAMPVRRQEDSNPRINRSASQERLNDKLMIRHLREEIRKTKRRLDSAYLDLEESEYYYRREKEAKLDLERRVRSLEKEKQEYELDFSSMNCELTMAEADNKFLTHENEMLSDLAQQYFHSKEQQIKYKDRAKRQLRKRKKECKDLETEISQIANADEYRRTIEYERNRADGYQNLMQHIHLMYQNDEQLRREQDPSPLRSCEICLQKYMAVGRAVPRILVKCGHTLCHKCVESLRPQEPEGVRCPFCRTLTKISRRKGIESLPKNFTLVS

Organism: Caenorhabditis briggsae (NCBI:txid6238)

pLDDT: mean 76.86, std 23.27, range [29.95, 98.56]